Protein 5CNW (pdb70)

Foldseek 3Di:
DKEKEWEDFLQDLLQLLLVLQQVVLLVVAPVSVVYHYDYAYAWPCQPDDQWDPDQVLVVQCVVVVHDSVVSVVVVVVSQVSVVVSVAHFDSRLATPGNCLLLNLLLVVCVVVVQNVVSSNLSSCCGGPVSHRNSDLVRSLVSCVVSPHDSVVSSVCSVVCVCNVVNVVSHVVCVVVVNPDDGWMDMRVPDIDHTSDGSVVSSVVVVVVVPVVDDDDDDDDDDDDDDDDD

Radius of gyration: 20.4 Å; Cα contacts (8 Å, |Δi|>4): 361; chains: 1; bounding box: 60×53×48 Å

Solvent-accessible surface area: 11936 Å² total; per-residue (Å²): 145,0,93,0,11,1,4,0,2,0,22,6,13,84,1,1,0,0,3,54,46,6,60,47,0,36,46,96,2,96,57,96,121,68,18,76,47,40,29,19,4,26,12,71,78,69,104,27,140,87,72,46,105,61,52,19,87,49,18,19,12,147,124,124,101,52,60,72,81,119,0,72,38,40,7,77,106,11,48,116,18,0,41,131,43,67,6,120,8,62,12,131,111,10,82,32,8,17,5,39,38,0,3,4,0,10,34,22,0,57,124,86,67,75,11,63,40,0,2,35,37,0,0,105,0,6,0,12,64,12,29,34,0,31,55,52,91,19,0,57,93,0,0,48,96,28,67,19,93,26,46,41,0,55,58,13,4,113,81,27,81,34,26,153,38,0,101,134,7,28,41,47,0,126,138,101,52,1,113,34,19,2,34,0,16,2,36,64,150,63,53,17,71,23,20,57,45,29,127,63,2,37,38,19,0,48,87,5,50,63,88,85,92,106,85,130,157,122,148,156,80,168,130,75,146,99,178,76,190

Nearest PDB structures (foldseek):
  5cnw-assembly1_A  TM=1.004E+00  e=4.390E-41  Deinococcus radiodurans R1 = ATCC 13939 = DSM 20539
  5xwh-assembly1_A  TM=9.838E-01  e=7.313E-39  Deinococcus radiodurans R1 = ATCC 13939 = DSM 20539
  5cp1-assembly1_A-2  TM=9.677E-01  e=3.549E-39  Deinococcus radiodurans R1 = ATCC 13939 = DSM 20539
  3gl5-assembly1_A-2  TM=9.007E-01  e=5.721E-21  Streptomyces coelicolor A3(2)
  3kzq-assembly3_D-3  TM=7.682E-01  e=1.995E-09  Vibrio parahaemolyticus

Structure (mmCIF, N/CA/C/O backbone):
data_5CNW
#
_entry.id   5CNW
#
_cell.length_a   47.805
_cell.length_b   63.032
_cell.length_c   87.298
_cell.angle_alpha   90.000
_cell.angle_beta   90.000
_cell.angle_gamma   90.000
#
_symmetry.space_group_name_H-M   'P 21 2 21'
#
loop_
_entity.id
_entity.type
_entity.pdbx_description
1 polymer 'FrnE protein'
2 non-polymer GLYCEROL
3 water water
#
loop_
_atom_site.group_PDB
_atom_site.id
_atom_site.type_symbol
_atom_site.label_atom_id
_atom_site.label_alt_id
_atom_site.label_comp_id
_atom_site.label_asym_id
_atom_site.label_entity_id
_atom_site.label_seq_id
_atom_site.pdbx_PDB_ins_code
_atom_site.Cartn_x
_atom_site.Cartn_y
_atom_site.Cartn_z
_atom_site.occupancy
_atom_site.B_iso_or_equiv
_atom_site.auth_seq_id
_atom_site.auth_comp_id
_atom_site.auth_asym_id
_atom_site.auth_atom_id
_atom_site.pdbx_PDB_model_num
ATOM 1 N N . LYS A 1 11 ? -8.417 71.071 118.074 1.00 44.28 11 LYS A N 1
ATOM 2 C CA . LYS A 1 11 ? -7.433 71.897 117.376 1.00 47.51 11 LYS A CA 1
ATOM 3 C C . LYS A 1 11 ? -7.334 71.569 115.892 1.00 46.90 11 LYS A C 1
ATOM 4 O O . LYS A 1 11 ? -7.571 70.441 115.474 1.00 55.27 11 LYS A O 1
ATOM 10 N N . ILE A 1 12 ? -6.991 72.583 115.107 1.00 40.16 12 ILE A N 1
ATOM 11 C CA . ILE A 1 12 ? -6.625 72.406 113.712 1.00 34.57 12 ILE A CA 1
ATOM 12 C C . ILE A 1 12 ? -5.185 72.826 113.503 1.00 31.55 12 ILE A C 1
ATOM 13 O O . ILE A 1 12 ? -4.820 73.971 113.756 1.00 31.75 12 ILE A O 1
ATOM 18 N N . ARG A 1 13 ? -4.363 71.909 113.024 1.00 31.03 13 ARG A N 1
ATOM 19 C CA . ARG A 1 13 ? -2.984 72.252 112.724 1.00 29.82 13 ARG A CA 1
ATOM 20 C C . ARG A 1 13 ? -2.836 72.669 111.268 1.00 29.86 13 ARG A C 1
ATOM 21 O O . ARG A 1 13 ? -3.322 71.996 110.358 1.00 33.78 13 ARG A O 1
ATOM 29 N N . VAL A 1 14 ? -2.176 73.796 111.052 1.00 29.59 14 VAL A N 1
ATOM 30 C CA . VAL A 1 14 ? -1.834 74.232 109.708 1.00 25.00 14 VAL A CA 1
ATOM 31 C C . VAL A 1 14 ? -0.330 74.293 109.578 1.00 27.43 14 VAL A C 1
ATOM 32 O O . VAL A 1 14 ? 0.318 75.136 110.195 1.00 29.06 14 VAL A O 1
ATOM 36 N N . ASP A 1 15 ? 0.214 73.379 108.784 1.00 26.19 15 ASP A N 1
ATOM 37 C CA . ASP A 1 15 ? 1.631 73.368 108.445 1.00 26.95 15 ASP A CA 1
ATOM 38 C C . ASP A 1 15 ? 1.866 74.104 107.144 1.00 25.62 15 ASP A C 1
ATOM 39 O O . ASP A 1 15 ? 1.275 73.756 106.115 1.00 29.93 15 ASP A O 1
ATOM 44 N N . ILE A 1 16 ? 2.711 75.132 107.176 1.00 20.40 16 ILE A N 1
ATOM 45 C CA . ILE A 1 16 ? 2.960 75.915 105.980 1.00 20.09 16 ILE A CA 1
ATOM 46 C C . ILE A 1 16 ? 4.432 75.826 105.599 1.00 25.09 16 ILE A C 1
ATOM 47 O O . ILE A 1 16 ? 5.307 76.189 106.390 1.00 26.45 16 ILE A O 1
ATOM 52 N N . TRP A 1 17 ? 4.697 75.331 104.393 1.00 22.15 17 TRP A N 1
ATOM 53 C CA . TRP A 1 17 ? 6.059 75.401 103.839 1.00 22.24 17 TRP A CA 1
ATOM 54 C C . TRP A 1 17 ? 6.256 76.694 103.049 1.00 21.99 17 TRP A C 1
ATOM 55 O O . TRP A 1 17 ? 5.388 77.116 102.283 1.00 21.30 17 TRP A O 1
ATOM 66 N N . SER A 1 18 ? 7.423 77.308 103.224 1.00 19.58 18 SER A N 1
ATOM 67 C CA . SER A 1 18 ? 7.676 78.639 102.692 1.00 18.82 18 SER A CA 1
ATOM 68 C C . SER A 1 18 ? 9.176 78.938 102.671 1.00 21.26 18 SER A C 1
ATOM 69 O O . SER A 1 18 ? 9.924 78.397 103.481 1.00 20.42 18 SER A O 1
ATOM 72 N N . ASP A 1 19 ? 9.602 79.798 101.746 1.00 19.00 19 ASP A N 1
ATOM 73 C CA . ASP A 1 19 ? 10.967 80.344 101.764 1.00 17.91 19 ASP A CA 1
ATOM 74 C C . ASP A 1 19 ? 10.913 81.837 102.049 1.00 17.95 19 ASP A C 1
ATOM 75 O O . ASP A 1 19 ? 9.926 82.510 101.722 1.00 19.78 19 ASP A O 1
ATOM 80 N N . ILE A 1 20 ? 11.971 82.346 102.673 1.00 16.65 20 ILE A N 1
ATOM 81 C CA . ILE A 1 20 ? 12.127 83.781 102.875 1.00 19.56 20 ILE A CA 1
ATOM 82 C C . ILE A 1 20 ? 12.307 84.516 101.541 1.00 14.80 20 ILE A C 1
ATOM 83 O O . ILE A 1 20 ? 11.809 85.631 101.357 1.00 17.48 20 ILE A O 1
ATOM 88 N N . ALA A 1 21 ? 12.986 83.864 100.597 1.00 18.42 21 ALA A N 1
ATOM 89 C CA . ALA A 1 21 ? 13.269 84.453 99.281 1.00 18.60 21 ALA A CA 1
ATOM 90 C C . ALA A 1 21 ? 12.118 84.314 98.291 1.00 23.56 21 ALA A C 1
ATOM 91 O O . ALA A 1 21 ? 12.329 84.192 97.095 1.00 28.13 21 ALA A O 1
ATOM 93 N N . CYS A 1 22 ? 10.894 84.346 98.787 1.00 18.30 22 CYS A N 1
ATOM 94 C CA . CYS A 1 22 ? 9.747 83.945 97.990 1.00 16.49 22 CYS A CA 1
ATOM 95 C C . CYS A 1 22 ? 8.643 85.005 98.084 1.00 17.44 22 CYS A C 1
ATOM 96 O O . CYS A 1 22 ? 7.909 85.039 99.065 1.00 17.64 22 CYS A O 1
ATOM 99 N N . PRO A 1 23 ? 8.554 85.902 97.086 1.00 18.53 23 PRO A N 1
ATOM 100 C CA . PRO A 1 23 ? 7.539 86.965 97.145 1.00 18.22 23 PRO A CA 1
ATOM 101 C C . PRO A 1 23 ? 6.107 86.427 97.211 1.00 19.09 23 PRO A C 1
ATOM 102 O O . PRO A 1 23 ? 5.255 87.036 97.864 1.00 18.99 23 PRO A O 1
ATOM 106 N N . TRP A 1 24 ? 5.842 85.306 96.558 1.00 17.36 24 TRP A N 1
ATOM 107 C CA . TRP A 1 24 ? 4.495 84.746 96.599 1.00 20.65 24 TRP A CA 1
ATOM 108 C C . TRP A 1 24 ? 4.193 84.158 97.976 1.00 18.94 24 TRP A C 1
ATOM 109 O O . TRP A 1 24 ? 3.028 84.072 98.386 1.00 18.61 24 TRP A O 1
ATOM 120 N N . CYS A 1 25 ? 5.239 83.778 98.699 1.00 19.49 25 CYS A N 1
ATOM 121 C CA . CYS A 1 25 ? 5.072 83.251 100.049 1.00 21.83 25 CYS A CA 1
ATOM 122 C C . CYS A 1 25 ? 4.607 84.334 101.019 1.00 21.58 25 CYS A C 1
ATOM 123 O O . CYS A 1 25 ? 3.769 84.078 101.882 1.00 18.91 25 CYS A O 1
ATOM 126 N N . TYR A 1 26 ? 5.146 85.541 100.880 1.00 17.80 26 TYR A N 1
ATOM 127 C CA . TYR A 1 26 ? 4.744 86.659 101.725 1.00 15.74 26 TYR A CA 1
ATOM 128 C C . TYR A 1 26 ? 3.294 87.073 101.433 1.00 15.54 26 TYR A C 1
ATOM 129 O O . TYR A 1 26 ? 2.502 87.293 102.358 1.00 17.45 26 TYR A O 1
ATOM 138 N N . ILE A 1 27 ? 2.954 87.162 100.146 1.00 16.26 27 ILE A N 1
ATOM 139 C CA . ILE A 1 27 ? 1.578 87.407 99.709 1.00 13.83 27 ILE A CA 1
ATOM 140 C C . ILE A 1 27 ? 0.659 86.319 100.284 1.00 19.51 27 ILE A C 1
ATOM 141 O O . ILE A 1 27 ? -0.402 86.616 100.828 1.00 19.09 27 ILE A O 1
ATOM 146 N N . GLY A 1 28 ? 1.093 85.068 100.198 1.00 18.80 28 GLY A N 1
ATOM 147 C CA . GLY A 1 28 ? 0.315 83.952 100.713 1.00 19.44 28 GLY A CA 1
ATOM 148 C C . GLY A 1 28 ? 0.123 83.992 102.216 1.00 18.64 28 GLY A C 1
ATOM 149 O O . GLY A 1 28 ? -0.942 83.612 102.734 1.00 19.97 28 GLY A O 1
ATOM 150 N N . LYS A 1 29 ? 1.156 84.447 102.923 1.00 16.50 29 LYS A N 1
ATOM 151 C CA . LYS A 1 29 ? 1.060 84.602 104.370 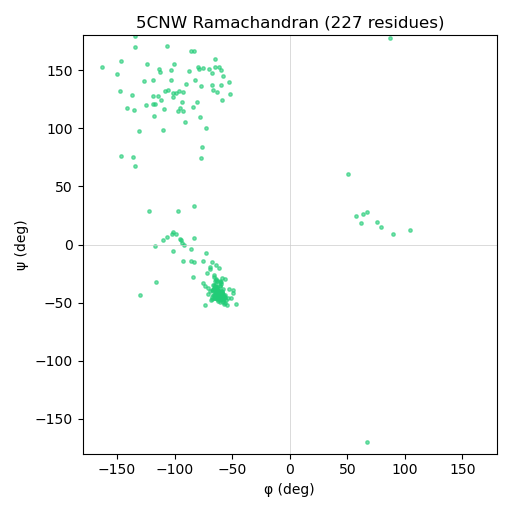1.00 15.92 29 LYS A CA 1
ATOM 152 C C . LYS A 1 29 ? -0.053 85.583 104.720 1.00 17.05 29 LYS A C 1
ATOM 153 O O . LYS A 1 29 ? -0.881 85.296 105.582 1.00 18.89 29 LYS A O 1
ATOM 159 N N . ARG A 1 30 ? -0.073 86.736 104.054 1.00 18.73 30 ARG A N 1
ATOM 160 C CA . ARG A 1 30 ? -1.134 87.714 104.296 1.00 14.19 30 ARG A CA 1
ATOM 161 C C . ARG A 1 30 ? -2.511 87.160 103.936 1.00 17.92 30 ARG A C 1
ATOM 162 O O . ARG A 1 30 ? -3.487 87.387 104.649 1.00 21.54 30 ARG A O 1
ATOM 170 N N . ARG A 1 31 ? -2.599 86.424 102.832 1.00 17.83 31 ARG A N 1
ATOM 171 C CA . ARG A 1 31 ? -3.895 85.891 102.415 1.00 17.75 31 ARG A CA 1
ATOM 172 C C . ARG A 1 31 ? -4.389 84.875 103.433 1.00 20.56 31 ARG A C 1
ATOM 173 O O . ARG A 1 31 ? -5.585 84.841 103.762 1.00 18.40 31 ARG A O 1
ATOM 181 N N . PHE A 1 32 ? -3.467 84.084 103.970 1.00 21.20 32 PHE A N 1
ATOM 182 C CA . PHE A 1 32 ? -3.818 83.129 105.009 1.00 20.71 32 PHE A CA 1
ATOM 183 C C . PHE A 1 32 ? -4.275 83.863 106.267 1.00 20.63 32 PHE A C 1
ATOM 184 O O . PHE A 1 32 ? -5.265 83.493 106.896 1.00 21.37 32 PHE A O 1
ATOM 192 N N . GLU A 1 33 ? -3.549 84.910 106.636 1.00 18.54 33 GLU A N 1
ATOM 193 C CA . GLU A 1 33 ? -3.920 85.701 107.803 1.00 17.62 33 GLU A CA 1
ATOM 194 C C . GLU A 1 33 ? -5.309 86.327 107.658 1.00 19.60 33 GLU A C 1
ATOM 195 O O . GLU A 1 33 ? -6.049 86.416 108.636 1.00 21.91 33 GLU A O 1
ATOM 201 N N . SER A 1 34 ? -5.664 86.732 106.441 1.00 18.35 34 SER A N 1
ATOM 202 C CA . SER A 1 34 ? -6.994 87.272 106.190 1.00 18.62 34 SER A CA 1
ATOM 203 C C . SER A 1 34 ? -8.037 86.184 106.415 1.00 24.51 34 SER A C 1
ATOM 204 O O . SER A 1 34 ? -9.051 86.416 107.073 1.00 23.02 34 SER A O 1
ATOM 207 N N . ALA A 1 35 ? -7.768 84.990 105.889 1.00 21.24 35 ALA A N 1
ATOM 208 C CA . ALA A 1 35 ? -8.690 83.866 106.067 1.00 23.95 35 ALA A CA 1
ATOM 209 C C . ALA A 1 35 ? -8.860 83.531 107.544 1.00 22.98 35 ALA A C 1
ATOM 210 O O . ALA A 1 35 ? -9.971 83.301 108.022 1.00 24.98 35 ALA A O 1
ATOM 212 N N . LEU A 1 36 ? -7.746 83.516 108.266 1.00 23.06 36 LEU A N 1
ATOM 213 C CA . LEU A 1 36 ? -7.760 83.141 109.678 1.00 23.28 36 LEU A CA 1
ATOM 214 C C . LEU A 1 36 ? -8.552 84.153 110.500 1.00 29.13 36 LEU A C 1
ATOM 215 O O . LEU A 1 36 ? -9.351 83.783 111.368 1.00 25.62 36 LEU A O 1
ATOM 220 N N . GLY A 1 37 ? -8.367 85.433 110.199 1.00 25.32 37 GLY A N 1
ATOM 221 C CA . GLY A 1 37 ? -9.147 86.476 110.840 1.00 24.89 37 GLY A CA 1
ATOM 222 C C . GLY A 1 37 ? -10.649 86.330 110.637 1.00 26.78 37 GLY A C 1
ATOM 223 O O . GLY A 1 37 ? -11.431 86.743 111.491 1.00 33.33 37 GLY A O 1
ATOM 224 N N . GLN A 1 38 ? -11.048 85.734 109.514 1.00 24.56 38 GLN A N 1
ATOM 225 C CA . GLN A 1 38 ? -12.468 85.534 109.197 1.00 23.60 38 GLN A CA 1
ATOM 226 C C . GLN A 1 38 ? -13.021 84.243 109.809 1.00 24.90 38 GLN A C 1
ATOM 227 O O . GLN A 1 38 ? -14.235 84.040 109.883 1.00 25.62 38 GLN A O 1
ATOM 233 N N . PHE A 1 39 ? -12.125 83.373 110.252 1.00 26.50 39 PHE A N 1
ATOM 234 C CA . PHE A 1 39 ? -12.494 82.046 110.744 1.00 25.52 39 PHE A CA 1
ATOM 235 C C . PHE A 1 39 ? -12.924 82.096 112.210 1.00 22.94 39 PHE A C 1
ATOM 236 O O . PHE A 1 39 ? -12.141 82.456 113.079 1.00 26.83 39 PHE A O 1
ATOM 244 N N . PRO A 1 40 ? -14.183 81.730 112.495 1.00 25.19 40 PRO A N 1
ATOM 245 C CA . PRO A 1 40 ? -14.667 81.934 113.863 1.00 26.68 40 PRO A CA 1
ATOM 246 C C . PRO A 1 40 ? -13.874 81.169 114.914 1.00 26.17 40 PRO A C 1
ATOM 247 O O . PRO A 1 40 ? -13.712 81.649 116.035 1.00 28.16 40 PRO A O 1
ATOM 251 N N . GLN A 1 41 ? -13.360 80.001 114.542 1.00 25.86 41 GLN A N 1
ATOM 252 C CA . GLN A 1 41 ? -12.645 79.148 115.482 1.00 24.31 41 GLN A CA 1
ATOM 253 C C . GLN A 1 41 ? -11.129 79.346 115.386 1.00 26.74 41 GLN A C 1
ATOM 254 O O . GLN A 1 41 ? -10.359 78.447 115.689 1.00 28.01 41 GLN A O 1
ATOM 260 N N . ARG A 1 42 ? -10.720 80.545 114.993 1.00 26.02 42 ARG A N 1
ATOM 261 C CA . ARG A 1 42 ? -9.303 80.842 114.765 1.00 28.46 42 ARG A CA 1
ATOM 262 C C . ARG A 1 42 ? -8.432 80.563 115.988 1.00 30.60 42 ARG A C 1
ATOM 263 O O . ARG A 1 42 ? -7.268 80.218 115.842 1.00 29.48 42 ARG A O 1
ATOM 271 N N . ASP A 1 43 ? -8.996 80.689 117.190 1.00 33.46 43 ASP A N 1
ATOM 272 C CA . ASP A 1 43 ? -8.224 80.447 118.411 1.00 29.80 43 ASP A CA 1
ATOM 273 C C . ASP A 1 43 ? -7.842 78.976 118.550 1.00 31.94 43 ASP A C 1
ATOM 274 O O . ASP A 1 43 ? -6.964 78.624 119.339 1.00 37.46 43 ASP A O 1
ATOM 279 N N . GLN A 1 44 ? -8.502 78.123 117.774 1.00 27.86 44 GLN A N 1
ATOM 280 C CA . GLN A 1 44 ? -8.255 76.684 117.817 1.00 29.29 44 GLN A CA 1
ATOM 281 C C . GLN A 1 44 ? -7.265 76.251 116.742 1.00 30.45 44 GLN A C 1
ATOM 282 O O . GLN A 1 44 ? -7.011 75.058 116.567 1.00 35.57 44 GLN A O 1
ATOM 288 N N . VAL A 1 45 ? -6.713 77.219 116.021 1.00 30.68 45 VAL A N 1
ATOM 289 C CA . VAL A 1 45 ? -5.793 76.909 114.937 1.00 26.44 45 VAL A CA 1
ATOM 290 C C . VAL A 1 45 ? -4.356 77.066 115.392 1.00 32.09 45 VAL A C 1
ATOM 291 O O . VAL A 1 45 ? -3.993 78.075 115.986 1.00 31.26 45 VAL A O 1
ATOM 295 N N . GLU A 1 46 ? -3.555 76.042 115.119 1.00 29.33 46 GLU A N 1
ATOM 296 C CA . GLU A 1 46 ? -2.126 76.056 115.396 1.00 28.51 46 GLU A CA 1
ATOM 297 C C . GLU A 1 46 ? -1.341 76.140 114.088 1.00 25.98 46 GLU A C 1
ATOM 298 O O . GLU A 1 46 ? -1.410 75.233 113.260 1.00 31.37 46 GLU A O 1
ATOM 304 N N . VAL A 1 47 ? -0.599 77.229 113.907 1.00 26.29 47 VAL A N 1
ATOM 305 C CA . VAL A 1 47 ? 0.179 77.445 112.694 1.00 25.53 47 VAL A CA 1
ATOM 306 C C . VAL A 1 47 ? 1.639 77.115 112.946 1.00 28.34 47 VAL A C 1
ATOM 307 O O . VAL A 1 47 ? 2.244 77.627 113.891 1.00 27.62 47 VAL A O 1
ATOM 311 N N . VAL A 1 48 ? 2.201 76.249 112.107 1.00 27.22 48 VAL A N 1
ATOM 312 C CA . VAL A 1 48 ? 3.603 75.863 112.213 1.00 26.16 48 VAL A CA 1
ATOM 313 C C . VAL A 1 48 ? 4.298 76.112 110.885 1.00 24.61 48 VAL A C 1
ATOM 314 O O . VAL A 1 48 ? 3.903 75.553 109.861 1.00 30.66 48 VAL A O 1
ATOM 318 N N . TRP A 1 49 ? 5.318 76.968 110.898 1.00 24.82 49 TRP A N 1
ATOM 319 C CA . TRP A 1 49 ? 6.087 77.240 109.692 1.00 23.95 49 TRP A CA 1
ATOM 320 C C . TRP A 1 49 ? 7.149 76.156 109.456 1.00 24.82 49 TRP A C 1
ATOM 321 O O . TRP A 1 49 ? 7.765 75.650 110.396 1.00 27.25 49 TRP A O 1
ATOM 332 N N . HIS A 1 50 ? 7.347 75.793 108.192 1.00 24.47 50 HIS A N 1
ATOM 333 C CA . HIS A 1 50 ? 8.352 74.797 107.829 1.00 25.94 50 HIS A CA 1
ATOM 334 C C . HIS A 1 50 ? 9.281 75.335 106.775 1.00 26.98 50 HIS A C 1
ATOM 335 O O . HIS A 1 50 ? 8.846 76.024 105.852 1.00 25.06 50 HIS A O 1
ATOM 342 N N . SER A 1 51 ? 10.556 74.998 106.916 1.00 24.93 51 SER A N 1
ATOM 343 C CA . SER A 1 51 ? 11.585 75.469 106.010 1.00 24.50 51 SER A CA 1
ATOM 344 C C . SER A 1 51 ? 11.457 74.903 104.596 1.00 28.12 51 SER A C 1
ATOM 345 O O . SER A 1 51 ? 11.242 73.711 104.402 1.00 26.31 51 SER A O 1
ATOM 348 N N . PHE A 1 52 ? 11.645 75.770 103.613 1.00 24.61 52 PHE A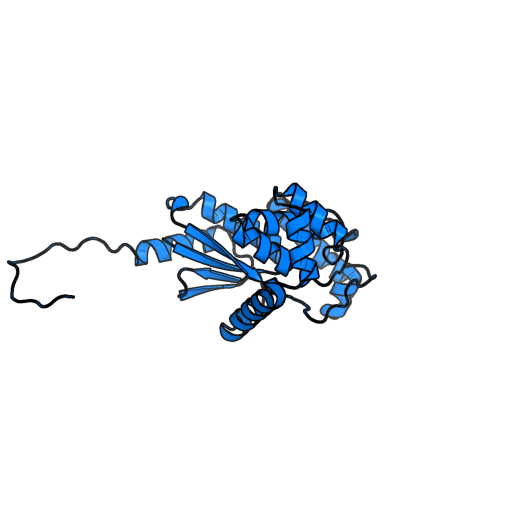 N 1
ATOM 349 C CA . PHE A 1 52 ? 11.725 75.358 102.223 1.00 23.18 52 PHE A CA 1
ATOM 350 C C . PHE A 1 52 ? 12.697 76.327 101.565 1.00 25.14 52 PHE A C 1
ATOM 351 O O . PHE A 1 52 ? 12.607 77.538 101.780 1.00 23.33 52 PHE A O 1
ATOM 359 N N . GLU A 1 53 ? 13.656 75.801 100.811 1.00 23.57 53 GLU A N 1
ATOM 360 C CA . GLU A 1 53 ? 14.562 76.666 100.073 1.00 23.34 53 GLU A CA 1
ATOM 361 C C . GLU A 1 53 ? 14.334 76.536 98.572 1.00 26.81 53 GLU A C 1
ATOM 362 O O . GLU A 1 53 ? 14.406 75.437 98.013 1.00 28.12 53 GLU A O 1
ATOM 368 N N . LEU A 1 54 ? 14.071 77.663 97.919 1.00 24.70 54 LEU A N 1
ATOM 369 C CA . LEU A 1 54 ? 13.947 77.681 96.465 1.00 26.66 54 LEU A CA 1
ATOM 370 C C . LEU A 1 54 ? 15.281 77.355 95.797 1.00 32.27 54 LEU A C 1
ATOM 371 O O . LEU A 1 54 ? 15.320 76.838 94.683 1.00 32.83 54 LEU A O 1
ATOM 376 N N . ASP A 1 55 ? 16.373 77.668 96.484 1.00 26.08 55 ASP A N 1
ATOM 377 C CA . ASP A 1 55 ? 17.709 77.456 95.938 1.00 30.25 55 ASP A CA 1
ATOM 378 C C . ASP A 1 55 ? 18.685 77.094 97.052 1.00 27.86 55 ASP A C 1
ATOM 379 O O . ASP A 1 55 ? 19.482 77.935 97.476 1.00 28.98 55 ASP A O 1
ATOM 384 N N . PRO A 1 56 ? 18.629 75.839 97.531 1.00 32.72 56 PRO A N 1
ATOM 385 C CA . PRO A 1 56 ? 19.491 75.436 98.648 1.00 32.65 56 PRO A CA 1
ATOM 386 C C . PRO A 1 56 ? 20.967 75.490 98.286 1.00 33.82 56 PRO A C 1
ATOM 387 O O . PRO A 1 56 ? 21.799 75.525 99.182 1.00 32.18 56 PRO A O 1
ATOM 391 N N . SER A 1 57 ? 21.274 75.518 96.993 1.00 34.24 57 SER A N 1
ATOM 392 C CA . SER A 1 57 ? 22.652 75.598 96.528 1.00 36.46 57 SER A CA 1
ATOM 393 C C . SER A 1 57 ? 23.106 77.025 96.236 1.00 32.86 57 SER A C 1
ATOM 394 O O . SER A 1 57 ? 24.225 77.224 95.765 1.00 33.96 57 SER A O 1
ATOM 397 N N . ALA A 1 58 ? 22.244 78.004 96.503 1.00 28.49 58 ALA A N 1
ATOM 398 C CA . ALA A 1 58 ? 22.573 79.415 96.284 1.00 30.99 58 ALA A CA 1
ATOM 399 C C . ALA A 1 58 ? 23.880 79.781 96.983 1.00 31.17 58 ALA A C 1
ATOM 400 O O . ALA A 1 58 ? 24.135 79.329 98.095 1.00 29.82 58 ALA A O 1
ATOM 402 N N . ARG A 1 59 ? 24.718 80.588 96.339 1.00 31.93 59 ARG A N 1
ATOM 403 C CA . ARG A 1 59 ? 25.917 81.067 97.020 1.00 36.07 59 ARG A CA 1
ATOM 404 C C . ARG A 1 59 ? 25.452 81.958 98.182 1.00 32.95 59 ARG A C 1
ATOM 405 O O . ARG A 1 59 ? 24.302 82.413 98.188 1.00 29.17 59 ARG A O 1
ATOM 413 N N . PRO A 1 60 ? 26.319 82.170 99.191 1.00 33.63 60 PRO A N 1
ATOM 414 C CA . PRO A 1 60 ? 25.958 82.987 100.362 1.00 33.38 60 PRO A CA 1
ATOM 415 C C . PRO A 1 60 ? 25.291 84.310 99.990 1.00 24.41 60 PRO A C 1
ATOM 416 O O . PRO A 1 60 ? 24.208 84.640 100.512 1.00 22.95 60 PRO A O 1
ATOM 420 N N . LEU A 1 61 ? 25.935 85.045 99.086 1.00 29.87 61 LEU A N 1
ATOM 421 C CA . LEU A 1 61 ? 25.376 86.274 98.538 1.00 28.76 61 LEU A CA 1
ATOM 422 C C . LEU A 1 61 ? 25.698 86.406 97.051 1.00 31.90 61 LEU A C 1
ATOM 423 O O . LEU A 1 61 ? 26.864 86.481 96.659 1.00 36.95 61 LEU A O 1
ATOM 428 N N . ASN A 1 62 ? 24.645 86.422 96.239 1.00 32.72 62 ASN A N 1
ATOM 429 C CA . ASN A 1 62 ? 24.729 86.575 94.784 1.00 32.41 62 ASN A CA 1
ATOM 430 C C . ASN A 1 62 ? 24.532 88.047 94.451 1.00 32.37 62 ASN A C 1
ATOM 431 O O . ASN A 1 62 ? 23.477 88.604 94.723 1.00 31.43 62 ASN A O 1
ATOM 436 N N . PRO A 1 63 ? 25.553 88.686 93.863 1.00 36.26 63 PRO A N 1
ATOM 437 C CA . PRO A 1 63 ? 25.589 90.145 93.712 1.00 38.41 63 PRO A CA 1
ATOM 438 C C . PRO A 1 63 ? 24.637 90.734 92.668 1.00 39.00 63 PRO A C 1
ATOM 439 O O . PRO A 1 63 ? 24.545 91.953 92.592 1.00 36.04 63 PRO A O 1
ATOM 443 N N . ILE A 1 64 ? 23.958 89.915 91.874 1.00 33.24 64 ILE A N 1
ATOM 444 C CA . ILE A 1 64 ? 23.210 90.469 90.748 1.00 27.94 64 ILE A CA 1
ATOM 445 C C . ILE A 1 64 ? 21.836 90.997 91.153 1.00 29.45 64 ILE A C 1
ATOM 446 O O . ILE A 1 64 ? 21.365 90.748 92.261 1.00 28.17 64 ILE A O 1
ATOM 451 N N . ALA A 1 65 ? 21.217 91.766 90.259 1.00 25.26 65 ALA A N 1
ATOM 452 C CA . ALA A 1 65 ? 19.877 92.313 90.510 1.00 24.74 65 ALA A CA 1
ATOM 453 C C . ALA A 1 65 ? 18.845 91.203 90.531 1.00 26.32 65 ALA A C 1
ATOM 454 O O . ALA A 1 65 ? 18.977 90.225 89.799 1.00 27.46 65 ALA A O 1
ATOM 456 N N . MET A 1 66 ? 17.801 91.356 91.346 1.00 22.84 66 MET A N 1
ATOM 457 C CA . MET A 1 66 ? 16.771 90.340 91.373 1.00 22.71 66 MET A CA 1
ATOM 458 C C . MET A 1 66 ? 16.159 90.136 89.992 1.00 23.81 66 MET A C 1
ATOM 459 O O . MET A 1 66 ? 15.870 89.003 89.602 1.00 25.98 66 MET A O 1
ATOM 464 N N . ARG A 1 67 ? 15.973 91.228 89.251 1.00 24.21 67 ARG A N 1
ATOM 465 C CA . ARG A 1 67 ? 15.420 91.129 87.904 1.00 25.43 67 ARG A CA 1
ATOM 466 C C . ARG A 1 67 ? 16.253 90.193 87.032 1.00 26.68 67 ARG A C 1
ATOM 467 O O . ARG A 1 67 ? 15.717 89.361 86.292 1.00 29.25 67 ARG A O 1
ATOM 475 N N . ASP A 1 68 ? 17.570 90.325 87.128 1.00 26.84 68 ASP A N 1
ATOM 476 C CA . ASP A 1 68 ? 18.448 89.527 86.279 1.00 28.32 68 ASP A CA 1
ATOM 477 C C . ASP A 1 68 ? 18.475 88.081 86.744 1.00 28.45 68 ASP A C 1
ATOM 478 O O . ASP A 1 68 ? 18.537 87.160 85.925 1.00 31.70 68 ASP A O 1
ATOM 483 N N . GLY A 1 69 ? 18.403 87.893 88.058 1.00 27.10 69 GLY A N 1
ATOM 484 C CA . GLY A 1 69 ? 18.295 86.569 88.648 1.00 28.85 69 GLY A CA 1
ATOM 485 C C . GLY A 1 69 ? 17.029 85.860 88.197 1.00 32.54 69 GLY A C 1
ATOM 486 O O . GLY A 1 69 ? 17.049 84.692 87.806 1.00 30.45 69 GLY A O 1
ATOM 487 N N . LEU A 1 70 ? 15.918 86.582 88.228 1.00 30.54 70 LEU A N 1
ATOM 488 C CA . LEU A 1 70 ? 14.657 86.033 87.759 1.00 28.09 70 LEU A CA 1
ATOM 489 C C . LEU A 1 70 ? 14.724 85.712 86.263 1.00 36.05 70 LEU A C 1
ATOM 490 O O . LEU A 1 70 ? 14.236 84.668 85.820 1.00 35.88 70 LEU A O 1
ATOM 495 N N . ALA A 1 71 ? 15.332 86.608 85.488 1.00 31.98 71 ALA A N 1
ATOM 496 C CA . ALA A 1 71 ? 15.421 86.431 84.042 1.00 36.54 71 ALA A CA 1
ATOM 497 C C . ALA A 1 71 ? 16.203 85.168 83.700 1.00 37.22 71 ALA A C 1
ATOM 498 O O . ALA A 1 71 ? 15.831 84.432 82.788 1.00 37.46 71 ALA A O 1
ATOM 500 N N . MET A 1 72 ? 17.274 84.916 84.446 1.00 35.45 72 MET A N 1
ATOM 501 C CA . MET A 1 72 ? 18.074 83.716 84.233 1.00 38.86 72 MET A CA 1
ATOM 502 C C . MET A 1 72 ? 17.266 82.480 84.603 1.00 38.76 72 MET A C 1
ATOM 503 O O . MET A 1 72 ? 17.276 81.480 83.886 1.00 44.24 72 MET A O 1
ATOM 508 N N . LYS A 1 73 ? 16.557 82.566 85.725 1.00 38.53 73 LYS A N 1
ATOM 509 C CA . LYS A 1 73 ? 15.807 81.436 86.262 1.00 36.45 73 LYS A CA 1
ATOM 510 C C . LYS A 1 73 ? 14.716 80.973 85.304 1.00 41.13 73 LYS A C 1
ATOM 511 O O . LYS A 1 73 ? 14.519 79.776 85.118 1.00 45.21 73 LYS A O 1
ATOM 517 N N . TYR A 1 74 ? 14.023 81.922 84.683 1.00 43.95 74 TYR A N 1
ATOM 518 C CA . TYR A 1 74 ? 12.897 81.592 83.814 1.00 44.71 74 TYR A CA 1
ATOM 519 C C . TYR A 1 74 ? 13.192 81.760 82.323 1.00 46.75 74 TYR A C 1
ATOM 520 O O . TYR A 1 74 ? 12.290 81.614 81.496 1.00 52.73 74 TYR A O 1
ATOM 529 N N . SER A 1 75 ? 14.448 82.045 81.986 1.00 43.88 75 SER A N 1
ATOM 530 C CA . SER A 1 75 ? 14.861 82.221 80.598 1.00 45.56 75 SER A CA 1
ATOM 531 C C . SER A 1 75 ? 13.953 83.193 79.849 1.00 46.17 75 SER A C 1
ATOM 532 O O . SER A 1 75 ? 13.312 82.822 78.867 1.00 47.75 75 SER A O 1
ATOM 535 N N . ILE A 1 76 ? 13.890 84.432 80.330 1.00 41.73 76 ILE A N 1
ATOM 536 C CA . ILE A 1 76 ? 13.071 85.460 79.695 1.00 41.31 76 ILE A CA 1
ATOM 537 C C . ILE A 1 76 ? 13.850 86.767 79.571 1.00 43.05 76 ILE A C 1
ATOM 538 O O . ILE A 1 76 ? 14.943 86.907 80.130 1.00 42.81 76 ILE A O 1
ATOM 543 N N . SER A 1 77 ? 13.289 87.716 78.826 1.00 44.92 77 SER A N 1
ATOM 544 C CA . SER A 1 77 ? 13.923 89.016 78.641 1.00 41.51 77 SER A CA 1
ATOM 545 C C . SER A 1 77 ? 13.889 89.820 79.936 1.00 42.53 77 SER A C 1
ATOM 546 O O . SER A 1 77 ? 12.993 89.637 80.761 1.00 36.88 77 SER A O 1
ATOM 549 N N . PRO A 1 78 ? 14.883 90.699 80.129 1.00 42.63 78 PRO A N 1
ATOM 550 C CA . PRO A 1 78 ? 14.851 91.646 81.246 1.00 41.69 78 PRO A CA 1
ATOM 551 C C . PRO A 1 78 ? 13.515 92.395 81.345 1.00 41.60 78 PRO A C 1
ATOM 552 O O . PRO A 1 78 ? 13.016 92.590 82.457 1.00 40.54 78 PRO A O 1
ATOM 556 N N . ALA A 1 79 ? 12.936 92.780 80.209 1.00 41.35 79 ALA A N 1
ATOM 557 C CA . ALA A 1 79 ? 11.639 93.454 80.222 1.00 46.65 79 ALA A CA 1
ATOM 558 C C . ALA A 1 79 ? 10.526 92.567 80.773 1.00 45.90 79 ALA A C 1
ATOM 559 O O . ALA A 1 79 ? 9.673 93.055 81.523 1.00 35.39 79 ALA A O 1
ATOM 561 N N . GLN A 1 80 ? 10.497 91.282 80.411 1.00 45.11 80 GLN A N 1
ATOM 562 C CA . GLN A 1 80 ? 9.413 90.451 80.932 1.00 38.22 80 GLN A CA 1
ATOM 563 C C . GLN A 1 80 ? 9.675 90.111 82.389 1.00 34.16 80 GLN A C 1
ATOM 564 O O . GLN A 1 80 ? 8.735 89.999 83.173 1.00 33.50 80 GLN A O 1
ATOM 570 N N . ALA A 1 81 ? 10.946 89.959 82.754 1.00 37.13 81 ALA A N 1
ATOM 571 C CA . ALA A 1 81 ? 11.309 89.744 84.153 1.00 32.06 81 ALA A CA 1
ATOM 572 C C . ALA A 1 81 ? 10.846 90.928 84.993 1.00 28.34 81 ALA A C 1
ATOM 573 O O . ALA A 1 81 ? 10.289 90.754 86.077 1.00 26.33 81 ALA A O 1
ATOM 575 N N . GLN A 1 82 ? 11.064 92.135 84.477 1.00 27.15 82 GLN A N 1
ATOM 576 C CA . GLN A 1 82 ? 10.588 93.339 85.148 1.00 27.39 82 GLN A CA 1
ATOM 577 C C . GLN A 1 82 ? 9.065 93.350 85.252 1.00 28.58 82 GLN A C 1
ATOM 578 O O . GLN A 1 82 ? 8.511 93.745 86.278 1.00 27.87 82 GLN A O 1
ATOM 584 N N . GLY A 1 83 ? 8.394 92.929 84.185 1.00 29.60 83 GLY A N 1
ATOM 585 C CA . GLY A 1 83 ? 6.941 92.852 84.197 1.00 27.58 83 GLY A CA 1
ATOM 586 C C . GLY A 1 83 ? 6.466 91.933 85.305 1.00 29.90 83 GLY A C 1
ATOM 587 O O . GLY A 1 83 ? 5.476 92.216 85.984 1.00 30.19 83 GLY A O 1
ATOM 588 N N . SER A 1 84 ? 7.181 90.829 85.492 1.00 29.99 84 SER A N 1
ATOM 589 C CA . SER A 1 84 ? 6.864 89.889 86.563 1.00 30.51 84 SER A CA 1
ATOM 590 C C . SER A 1 84 ? 7.067 90.505 87.947 1.00 29.76 84 SER A C 1
ATOM 591 O O . SER A 1 84 ? 6.223 90.353 88.835 1.00 24.79 84 SER A O 1
ATOM 594 N N . LEU A 1 85 ? 8.197 91.183 88.136 1.00 25.19 85 LEU A N 1
ATOM 595 C CA . LEU A 1 85 ? 8.461 91.868 89.395 1.00 22.80 85 LEU A CA 1
ATOM 596 C C . LEU A 1 85 ? 7.365 92.889 89.645 1.00 24.47 85 LEU A C 1
ATOM 597 O O . LEU A 1 85 ? 6.876 93.018 90.762 1.00 22.35 85 LEU A O 1
ATOM 602 N N . ASP A 1 86 ? 6.972 93.602 88.596 1.00 23.78 86 ASP A N 1
ATOM 603 C CA . ASP A 1 86 ? 5.965 94.649 88.743 1.00 20.71 86 ASP A CA 1
ATOM 604 C C . ASP A 1 86 ? 4.622 94.063 89.165 1.00 23.69 86 ASP A C 1
ATOM 605 O O . ASP A 1 86 ? 3.937 94.623 90.026 1.00 25.17 86 ASP A O 1
ATOM 610 N N . HIS A 1 87 ? 4.251 92.943 88.549 1.00 28.20 87 HIS A N 1
ATOM 611 C CA . HIS A 1 87 ? 3.019 92.231 88.905 1.00 26.39 87 HIS A CA 1
ATOM 612 C C . HIS A 1 87 ? 3.023 91.814 90.380 1.00 25.49 87 HIS A C 1
ATOM 613 O O . HIS A 1 87 ? 2.043 92.018 91.110 1.00 24.30 87 HIS A O 1
ATOM 620 N N . MET A 1 88 ? 4.128 91.235 90.826 1.00 21.46 88 MET A N 1
ATOM 621 C CA . MET A 1 88 ? 4.206 90.798 92.210 1.00 21.85 88 MET A CA 1
ATOM 622 C C . MET A 1 88 ? 4.165 91.984 93.165 1.00 22.50 88 MET A C 1
ATOM 623 O O . MET A 1 88 ? 3.548 91.908 94.224 1.00 17.77 88 MET A O 1
ATOM 628 N N . THR A 1 89 ? 4.805 93.083 92.778 1.00 20.25 89 THR A N 1
ATOM 629 C CA . THR A 1 89 ? 4.803 94.280 93.608 1.00 20.21 89 THR A CA 1
ATOM 630 C C . THR A 1 89 ? 3.381 94.812 93.741 1.00 18.98 89 THR A C 1
ATOM 631 O O . THR A 1 89 ? 2.913 95.103 94.844 1.00 19.28 89 THR A O 1
ATOM 635 N N . GLN A 1 90 ? 2.684 94.891 92.615 1.00 19.72 90 GLN A N 1
ATOM 636 C CA . GLN A 1 90 ? 1.318 95.398 92.604 1.00 21.22 90 GLN A CA 1
ATOM 637 C C . GLN A 1 90 ? 0.383 94.506 93.424 1.00 24.38 90 GLN A C 1
ATOM 638 O O . GLN A 1 90 ? -0.456 94.993 94.195 1.00 21.43 90 GLN A O 1
ATOM 644 N N . THR A 1 91 ? 0.550 93.197 93.269 1.00 21.73 91 THR A N 1
ATOM 645 C CA . THR A 1 91 ? -0.270 92.227 93.980 1.00 21.61 91 THR A CA 1
ATOM 646 C C . THR A 1 91 ? -0.041 92.318 95.491 1.00 20.01 91 THR A C 1
ATOM 647 O O . THR A 1 91 ? -0.987 92.289 96.293 1.00 20.83 91 THR A O 1
ATOM 651 N N . ALA A 1 92 ? 1.221 92.474 95.867 1.00 17.80 92 ALA A N 1
ATOM 652 C CA . ALA A 1 92 ? 1.601 92.564 97.269 1.00 16.48 92 ALA A CA 1
ATOM 653 C C . ALA A 1 92 ? 1.055 93.845 97.884 1.00 18.69 92 ALA A C 1
ATOM 654 O O . ALA A 1 92 ? 0.669 93.864 99.050 1.00 18.63 92 ALA A O 1
ATOM 656 N N . ALA A 1 93 ? 1.008 94.915 97.094 1.00 17.14 93 ALA A N 1
ATOM 657 C CA . ALA A 1 93 ? 0.498 96.179 97.615 1.00 17.75 93 ALA A CA 1
ATOM 658 C C . ALA A 1 93 ? -0.951 96.021 98.092 1.00 17.75 93 ALA A C 1
ATOM 659 O O . ALA A 1 93 ? -1.357 96.670 99.060 1.00 21.71 93 ALA A O 1
ATOM 661 N N . GLN A 1 94 ? -1.720 95.146 97.442 1.00 21.19 94 GLN A N 1
ATOM 662 C CA . GLN A 1 94 ? -3.112 94.947 97.855 1.00 22.44 94 GLN A CA 1
ATOM 663 C C . GLN A 1 94 ? -3.206 94.255 99.215 1.00 22.96 94 GLN A C 1
ATOM 664 O O . GLN A 1 94 ? -4.255 94.298 99.863 1.00 26.82 94 GLN A O 1
ATOM 670 N N . GLU A 1 95 ? -2.125 93.600 99.632 1.00 21.76 95 GLU A N 1
ATOM 671 C CA . GLU A 1 95 ? -2.077 92.933 100.933 1.00 20.50 95 GLU A CA 1
ATOM 672 C C . GLU A 1 95 ? -1.479 93.842 102.006 1.00 20.28 95 GLU A C 1
ATOM 673 O O . GLU A 1 95 ? -1.323 93.432 103.158 1.00 25.16 95 GLU A O 1
ATOM 679 N N . GLY A 1 96 ? -1.129 95.067 101.618 1.00 20.80 96 GLY A N 1
ATOM 680 C CA . GLY A 1 96 ? -0.510 96.012 102.530 1.00 18.91 96 GLY A CA 1
ATOM 681 C C . GLY A 1 96 ? 1.012 95.908 102.542 1.00 21.14 96 GLY A C 1
ATOM 682 O O . GLY A 1 96 ? 1.674 96.521 103.383 1.00 28.49 96 GLY A O 1
ATOM 683 N N . LEU A 1 97 ? 1.562 95.136 101.608 1.00 19.00 97 LEU A N 1
ATOM 684 C CA . LEU A 1 97 ? 3.008 94.912 101.528 1.00 17.41 97 LEU A CA 1
ATOM 685 C C . LEU A 1 97 ? 3.666 95.854 100.528 1.00 18.80 97 LEU A C 1
ATOM 686 O O . LEU A 1 97 ? 3.192 95.999 99.407 1.00 21.15 97 LEU A O 1
ATOM 691 N N . GLU A 1 98 ? 4.756 96.495 100.937 1.00 18.07 98 GLU A N 1
ATOM 692 C CA . GLU A 1 98 ? 5.487 97.388 100.039 1.00 16.41 98 GLU A CA 1
ATOM 693 C C . GLU A 1 98 ? 6.810 96.745 99.697 1.00 16.29 98 GLU A C 1
ATOM 694 O O . GLU A 1 98 ? 7.758 96.824 100.468 1.00 20.65 98 GLU A O 1
ATOM 700 N N . TYR A 1 99 ? 6.856 96.105 98.541 1.00 16.52 99 TYR A N 1
ATOM 701 C CA . TYR A 1 99 ? 8.065 95.424 98.102 1.00 15.21 99 TYR A CA 1
ATOM 702 C C . TYR A 1 99 ? 9.058 96.422 97.539 1.00 18.66 99 TYR A C 1
ATOM 703 O O . TYR A 1 99 ? 8.666 97.459 97.007 1.00 20.88 99 TYR A O 1
ATOM 712 N N . HIS A 1 100 ? 10.343 96.091 97.652 1.00 16.97 100 HIS A N 1
ATOM 713 C CA . HIS A 1 100 ? 11.377 96.856 96.968 1.00 18.48 100 HIS A CA 1
ATOM 714 C C . HIS A 1 100 ? 12.375 95.887 96.332 1.00 17.64 100 HIS A C 1
ATOM 715 O O . HIS A 1 100 ? 13.464 95.656 96.849 1.00 18.16 100 HIS A O 1
ATOM 722 N N . PHE A 1 101 ? 11.953 95.282 95.229 1.00 20.24 101 PHE A N 1
ATOM 723 C CA . PHE A 1 101 ? 12.748 94.261 94.556 1.00 17.44 101 PHE A CA 1
ATOM 724 C C . PHE A 1 101 ? 14.105 94.796 94.094 1.00 19.26 101 PHE A C 1
ATOM 725 O O . PHE A 1 101 ? 15.083 94.047 94.033 1.00 21.69 101 PHE A O 1
ATOM 733 N N . ASP A 1 102 ? 14.150 96.083 93.758 1.00 19.79 102 ASP A N 1
ATOM 734 C CA . ASP A 1 102 ? 15.397 96.731 93.334 1.00 18.19 102 ASP A CA 1
ATOM 735 C C . ASP A 1 102 ? 16.473 96.716 94.426 1.00 20.94 102 ASP A C 1
ATOM 736 O O . ASP A 1 102 ? 17.657 96.885 94.128 1.00 26.23 102 ASP A O 1
ATOM 741 N N . ARG A 1 103 ? 16.062 96.527 95.679 1.00 20.03 103 ARG A N 1
ATOM 742 C CA . ARG A 1 103 ? 16.981 96.477 96.818 1.00 18.70 103 ARG A CA 1
ATOM 743 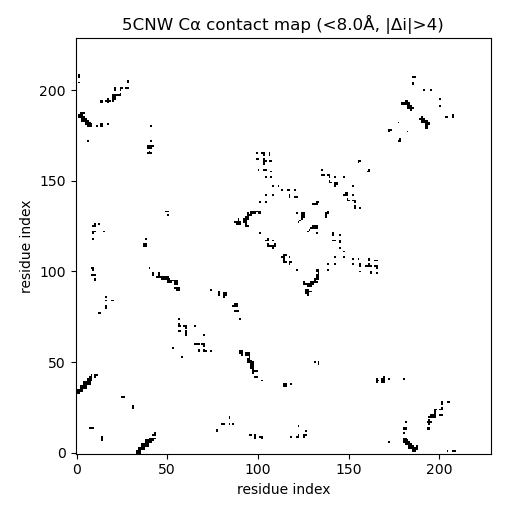C C . ARG A 1 103 ? 17.278 95.068 97.310 1.00 18.47 103 ARG A C 1
ATOM 744 O O . ARG A 1 103 ? 18.107 94.898 98.210 1.00 19.83 103 ARG A O 1
ATOM 752 N N . VAL A 1 104 ? 16.608 94.067 96.745 1.00 18.31 104 VAL A N 1
ATOM 753 C CA . VAL A 1 104 ? 16.722 92.694 97.250 1.00 17.90 104 VAL A CA 1
ATOM 754 C C . VAL A 1 104 ? 18.141 92.174 97.117 1.00 19.79 104 VAL A C 1
ATOM 755 O O . VAL A 1 104 ? 18.756 92.306 96.061 1.00 19.16 104 VAL A O 1
ATOM 759 N N . LYS A 1 105 ? 18.640 91.600 98.210 1.00 18.42 105 LYS A N 1
ATOM 760 C CA . LYS A 1 105 ? 19.942 90.941 98.242 1.00 18.50 105 LYS A CA 1
ATOM 761 C C . LYS A 1 105 ? 19.729 89.440 98.062 1.00 17.43 105 LYS A C 1
ATOM 762 O O . LYS A 1 105 ? 19.089 88.794 98.889 1.00 21.45 105 LYS A O 1
ATOM 768 N N . LEU A 1 106 ? 20.226 88.893 96.954 1.00 17.34 106 LEU A N 1
ATOM 769 C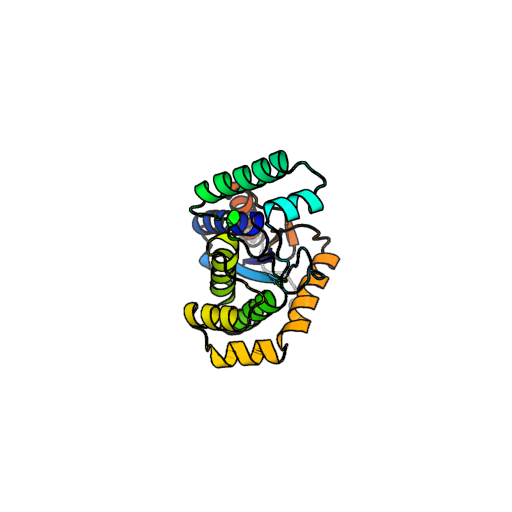 CA . LEU A 1 106 ? 19.980 87.489 96.649 1.00 21.86 106 LEU A CA 1
ATOM 770 C C . LEU A 1 106 ? 20.855 86.586 97.521 1.00 21.68 106 LEU A C 1
ATOM 771 O O . LEU A 1 106 ? 21.908 86.123 97.090 1.00 24.52 106 LEU A O 1
ATOM 776 N N . ALA A 1 107 ? 20.383 8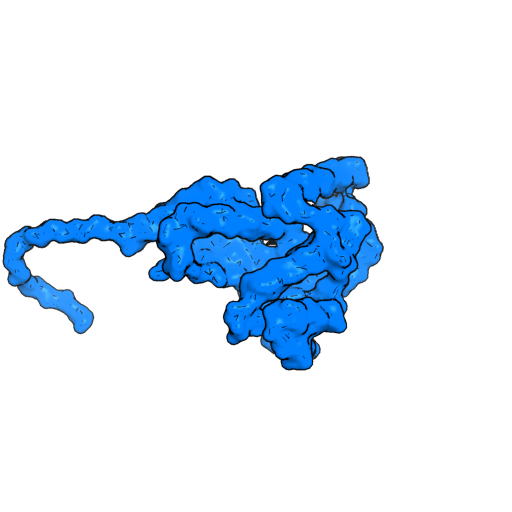6.325 98.735 1.00 22.27 107 ALA A N 1
ATOM 777 C CA . ALA A 1 107 ? 21.128 85.568 99.746 1.00 22.48 107 ALA A CA 1
ATOM 778 C C . ALA A 1 107 ? 20.632 84.126 99.881 1.00 18.86 107 ALA A C 1
ATOM 779 O O . ALA A 1 107 ? 19.465 83.827 99.657 1.00 20.71 107 ALA A O 1
ATOM 781 N N . ASN A 1 108 ? 21.541 83.229 100.246 1.00 19.07 108 ASN A N 1
ATOM 782 C CA . ASN A 1 108 ? 21.158 81.888 100.655 1.00 19.21 108 ASN A CA 1
ATOM 783 C C . ASN A 1 108 ? 20.375 81.987 101.968 1.00 20.61 108 ASN A C 1
ATOM 784 O O . ASN A 1 108 ? 20.794 82.685 102.885 1.00 19.11 108 ASN A O 1
ATOM 789 N N . THR A 1 109 ? 19.239 81.300 102.059 1.00 19.32 109 THR A N 1
ATOM 790 C CA . THR A 1 109 ? 18.320 81.511 103.188 1.00 15.27 109 THR A CA 1
ATOM 791 C C . THR A 1 109 ? 18.415 80.416 104.258 1.00 17.82 109 THR A C 1
ATOM 792 O O . THR A 1 109 ? 17.606 80.372 105.174 1.00 20.13 109 THR A O 1
ATOM 796 N N . PHE A 1 110 ? 19.431 79.562 104.161 1.00 21.28 110 PHE A N 1
ATOM 797 C CA . PHE A 1 110 ? 19.568 78.419 105.073 1.00 22.06 110 PHE A CA 1
ATOM 798 C C . PHE A 1 110 ? 19.700 78.878 106.525 1.00 20.97 110 PHE A C 1
ATOM 799 O O . PHE A 1 110 ? 19.001 78.376 107.409 1.00 22.27 110 PHE A O 1
ATOM 807 N N . LEU A 1 111 ? 20.592 79.834 106.771 1.00 22.05 111 LEU A N 1
ATOM 808 C CA . LEU A 1 111 ? 20.762 80.371 108.118 1.00 22.51 111 LEU A CA 1
ATOM 809 C C . LEU A 1 111 ? 19.508 81.096 108.623 1.00 23.88 111 LEU A C 1
ATOM 810 O O . LEU A 1 111 ? 19.166 80.993 109.805 1.00 21.97 111 LEU A O 1
ATOM 815 N N . ALA A 1 112 ? 18.824 81.827 107.743 1.00 18.18 112 ALA A N 1
ATOM 816 C CA . ALA A 1 112 ? 17.593 82.495 108.134 1.00 20.09 112 ALA A CA 1
ATOM 817 C C . ALA A 1 112 ? 16.553 81.469 108.574 1.00 18.43 112 ALA A C 1
ATOM 818 O O . ALA A 1 112 ? 15.816 81.691 109.537 1.00 18.04 112 ALA A O 1
ATOM 820 N N . HIS A 1 113 ? 16.479 80.347 107.863 1.00 19.73 113 HIS A N 1
ATOM 821 C CA . HIS A 1 113 ? 15.536 79.296 108.246 1.00 18.51 113 HIS A CA 1
ATOM 822 C C . HIS A 1 113 ? 15.911 78.718 109.597 1.00 20.41 113 HIS A C 1
ATOM 823 O O . HIS A 1 113 ? 15.048 78.372 110.397 1.00 22.54 113 HIS A O 1
ATOM 830 N N . GLN A 1 114 ? 17.213 78.631 109.856 1.00 20.38 114 GLN A N 1
ATOM 831 C CA . GLN A 1 114 ? 17.667 78.125 111.145 1.00 23.11 114 GLN A CA 1
ATOM 832 C C . GLN A 1 114 ? 17.212 79.076 112.258 1.00 24.58 114 GLN A C 1
ATOM 833 O O . GLN A 1 114 ? 16.811 78.637 113.340 1.00 25.54 114 GLN A O 1
ATOM 839 N N . LEU A 1 115 ? 17.251 80.377 111.981 1.00 21.04 115 LEU A N 1
ATOM 840 C CA . LEU A 1 115 ? 16.798 81.368 112.958 1.00 22.00 115 LEU A CA 1
ATOM 841 C C . LEU A 1 115 ? 15.307 81.236 113.250 1.00 20.04 115 LEU A C 1
ATOM 842 O O . LEU A 1 115 ? 14.865 81.413 114.385 1.00 22.46 115 LEU A O 1
ATOM 847 N N . ILE A 1 116 ? 14.514 80.945 112.229 1.00 20.06 116 ILE A N 1
ATOM 848 C CA . ILE A 1 116 ? 13.093 80.760 112.485 1.00 19.80 116 ILE A CA 1
ATOM 849 C C . ILE A 1 116 ? 12.877 79.535 113.377 1.00 22.47 116 ILE A C 1
ATOM 850 O O . ILE A 1 116 ? 12.039 79.554 114.286 1.00 23.31 116 ILE A O 1
ATOM 855 N N . HIS A 1 117 ? 13.650 78.476 113.142 1.00 22.13 117 HIS A N 1
ATOM 856 C CA . HIS A 1 117 ? 13.581 77.303 114.004 1.00 23.71 117 HIS A CA 1
ATOM 857 C C . HIS A 1 117 ? 13.948 77.645 115.448 1.00 24.85 117 HIS A C 1
ATOM 858 O O . HIS A 1 117 ? 13.257 77.220 116.378 1.00 26.45 117 HIS A O 1
ATOM 865 N N . TYR A 1 118 ? 15.011 78.429 115.628 1.00 24.40 118 TYR A N 1
ATOM 866 C CA . TYR A 1 118 ? 15.364 78.922 116.958 1.00 23.39 118 TYR A CA 1
ATOM 867 C C . TYR A 1 118 ? 14.187 79.684 117.568 1.00 27.35 118 TYR A C 1
ATOM 868 O O . TYR A 1 118 ? 13.788 79.423 118.709 1.00 26.09 118 TYR A O 1
ATOM 877 N N . ALA A 1 119 ? 13.633 80.617 116.800 1.00 25.25 119 ALA A N 1
ATOM 878 C CA . ALA A 1 119 ? 12.530 81.442 117.282 1.00 23.29 119 ALA A CA 1
ATOM 879 C C . ALA A 1 119 ? 11.322 80.610 117.679 1.00 26.35 119 ALA A C 1
ATOM 880 O O . ALA A 1 119 ? 10.658 80.901 118.676 1.00 27.07 119 ALA A O 1
ATOM 882 N N . ALA A 1 120 ? 11.029 79.578 116.896 1.00 24.30 120 ALA A N 1
ATOM 883 C CA . ALA A 1 120 ? 9.838 78.777 117.157 1.00 26.12 120 ALA A CA 1
ATOM 884 C C . ALA A 1 120 ? 9.975 78.037 118.485 1.00 29.77 120 ALA A C 1
ATOM 885 O O . ALA A 1 120 ? 8.981 77.733 119.128 1.00 29.45 120 ALA A O 1
ATOM 887 N N . GLU A 1 121 ? 11.205 77.761 118.911 1.00 31.43 121 GLU A N 1
ATOM 888 C CA . GLU A 1 121 ? 11.407 77.116 120.211 1.00 30.85 121 GLU A CA 1
ATOM 889 C C . GLU A 1 121 ? 11.054 78.072 121.347 1.00 33.50 121 GLU A C 1
ATOM 890 O O . GLU A 1 121 ? 10.776 77.645 122.464 1.00 39.14 121 GLU A O 1
ATOM 896 N N . GLN A 1 122 ? 11.063 79.367 121.048 1.00 36.37 122 GLN A N 1
ATOM 897 C CA . GLN A 1 122 ? 10.670 80.394 122.009 1.00 37.54 122 GLN A CA 1
ATOM 898 C C . GLN A 1 122 ? 9.224 80.841 121.773 1.00 35.27 122 GLN A C 1
ATOM 899 O O . GLN A 1 122 ? 8.762 81.812 122.371 1.00 38.89 122 GLN A O 1
ATOM 905 N N . GLY A 1 123 ? 8.516 80.133 120.897 1.00 32.14 123 GLY A N 1
ATOM 906 C CA . GLY A 1 123 ? 7.122 80.443 120.608 1.00 30.14 123 GLY A CA 1
ATOM 907 C C . GLY A 1 123 ? 6.933 81.661 119.716 1.00 33.12 123 GLY A C 1
ATOM 908 O O . GLY A 1 123 ? 5.840 82.247 119.661 1.00 31.75 123 GLY A O 1
ATOM 909 N N . GLN A 1 124 ? 7.991 82.039 119.001 1.00 26.50 124 GLN A N 1
ATOM 910 C CA . GLN A 1 124 ? 7.969 83.237 118.164 1.00 28.37 124 GLN A CA 1
ATOM 911 C C . GLN A 1 124 ? 8.279 82.942 116.707 1.00 22.28 124 GLN A C 1
ATOM 912 O O . GLN A 1 124 ? 8.816 83.795 115.995 1.00 19.93 124 GLN A O 1
ATOM 918 N N . GLY A 1 125 ? 7.946 81.733 116.266 1.00 25.54 125 GLY A N 1
ATOM 919 C CA . GLY A 1 125 ? 8.163 81.344 114.885 1.00 24.30 125 GLY A CA 1
ATOM 920 C C . GLY A 1 125 ? 7.544 82.294 113.871 1.00 20.34 125 GLY A C 1
ATOM 921 O O . GLY A 1 125 ? 8.217 82.752 112.952 1.00 20.90 125 GLY A O 1
ATOM 922 N N . ASP A 1 126 ? 6.252 82.591 114.022 1.00 21.95 126 ASP A N 1
ATOM 923 C CA . ASP A 1 126 ? 5.597 83.455 113.051 1.00 20.17 126 ASP A CA 1
ATOM 924 C C . ASP A 1 126 ? 6.240 84.847 113.010 1.00 19.46 126 ASP A C 1
ATOM 925 O O . ASP A 1 126 ? 6.460 85.394 111.938 1.00 18.28 126 ASP A O 1
ATOM 930 N N . ALA A 1 127 ? 6.516 85.421 114.178 1.00 20.32 127 ALA A N 1
ATOM 931 C CA . ALA A 1 127 ? 7.051 86.777 114.216 1.00 20.31 127 ALA A CA 1
ATOM 932 C C . ALA A 1 127 ? 8.416 86.818 113.534 1.00 18.52 127 ALA A C 1
ATOM 933 O O . ALA A 1 127 ? 8.750 87.789 112.866 1.00 20.02 127 ALA A O 1
ATOM 935 N N . MET A 1 128 ? 9.197 85.752 113.706 1.00 19.55 128 MET A N 1
ATOM 936 C CA . MET A 1 128 ? 10.527 85.694 113.101 1.00 15.76 128 MET A CA 1
ATOM 937 C C . MET A 1 128 ? 10.409 85.529 111.585 1.00 17.53 128 MET A C 1
ATOM 938 O O . MET A 1 128 ? 11.129 86.175 110.826 1.00 16.80 128 MET A O 1
ATOM 943 N N . LYS A 1 129 ? 9.485 84.663 111.156 1.00 19.34 129 LYS A N 1
ATOM 944 C CA . LYS A 1 129 ? 9.209 84.458 109.740 1.00 17.94 129 LYS A CA 1
ATOM 945 C C . LYS A 1 129 ? 8.795 85.783 109.106 1.00 18.42 129 LYS A C 1
ATOM 946 O O . LYS A 1 129 ? 9.327 86.185 108.068 1.00 18.15 129 LYS A O 1
ATOM 952 N N . GLU A 1 130 ? 7.845 86.457 109.753 1.00 17.10 130 GLU A N 1
ATOM 953 C CA . GLU A 1 130 ? 7.380 87.763 109.303 1.00 18.69 130 GLU A CA 1
ATOM 954 C C . GLU A 1 130 ? 8.516 88.784 109.194 1.00 16.04 130 GLU A C 1
ATOM 955 O O . GLU A 1 130 ? 8.638 89.479 108.190 1.00 15.96 130 GLU A O 1
ATOM 961 N N . ARG A 1 131 ? 9.368 88.858 110.216 1.00 16.61 131 ARG A N 1
ATOM 962 C CA . ARG A 1 131 ? 10.443 89.841 110.219 1.00 17.40 131 ARG A CA 1
ATOM 963 C C . ARG A 1 131 ? 11.439 89.595 109.084 1.00 17.26 131 ARG A C 1
ATOM 964 O O . ARG A 1 131 ? 11.939 90.530 108.450 1.00 17.31 131 ARG A O 1
ATOM 972 N N . LEU A 1 132 ? 11.726 88.326 108.830 1.00 15.27 132 LEU A N 1
ATOM 973 C CA . LEU A 1 132 ? 12.664 87.974 107.770 1.00 16.41 132 LEU A CA 1
ATOM 974 C C . LEU A 1 132 ? 12.081 88.231 106.383 1.00 16.03 132 LEU A C 1
ATOM 975 O O . LEU A 1 132 ? 12.795 88.654 105.476 1.00 17.71 132 LEU A O 1
ATOM 980 N N . LEU A 1 133 ? 10.794 87.972 106.211 1.00 13.90 133 LEU A N 1
ATOM 981 C CA . LEU A 1 133 ? 10.157 88.276 104.934 1.00 13.77 133 LEU A CA 1
ATOM 982 C C . LEU A 1 133 ? 10.242 89.778 104.643 1.00 13.67 133 LEU A C 1
ATOM 983 O O . LEU A 1 133 ? 10.562 90.192 103.526 1.00 14.59 133 LEU A O 1
ATOM 988 N N . ARG A 1 134 ? 9.941 90.591 105.649 1.00 16.83 134 ARG A N 1
ATOM 989 C CA . ARG A 1 134 ? 10.001 92.037 105.494 1.00 15.36 134 ARG A CA 1
ATOM 990 C C . ARG A 1 134 ? 11.431 92.477 105.189 1.00 17.16 134 ARG A C 1
ATOM 991 O O . ARG A 1 134 ? 11.669 93.305 104.301 1.00 15.60 134 ARG A O 1
ATOM 999 N N . ALA A 1 135 ? 12.373 91.917 105.939 1.00 16.43 135 ALA A N 1
ATOM 1000 C CA . ALA A 1 135 ? 13.773 92.264 105.776 1.00 17.73 135 ALA A CA 1
ATOM 1001 C C . ALA A 1 135 ? 14.254 91.965 104.352 1.00 19.03 135 ALA A C 1
ATOM 1002 O O . ALA A 1 135 ? 14.991 92.739 103.743 1.00 18.64 135 ALA A O 1
ATOM 1004 N N . TYR A 1 136 ? 13.832 90.828 103.830 1.00 16.26 136 TYR A N 1
ATOM 1005 C CA . TYR A 1 136 ? 14.224 90.403 102.502 1.00 15.16 136 TYR A CA 1
ATOM 1006 C C . TYR A 1 136 ? 13.524 91.196 101.399 1.00 16.88 136 TYR A C 1
ATOM 1007 O O . TYR A 1 136 ? 14.170 91.731 100.507 1.00 17.96 136 TYR A O 1
ATOM 1016 N N . MET A 1 137 ? 12.196 91.264 101.467 1.00 13.56 137 MET A N 1
ATOM 1017 C CA . MET A 1 137 ? 11.397 91.757 100.346 1.00 13.78 137 MET A CA 1
ATOM 1018 C C . MET A 1 137 ? 11.278 93.271 100.289 1.00 15.66 137 MET A C 1
ATOM 1019 O O . MET A 1 137 ? 11.083 93.839 99.216 1.00 16.95 137 MET A O 1
ATOM 1024 N N . SER A 1 138 ? 11.370 93.914 101.451 1.00 14.44 138 SER A N 1
ATOM 1025 C CA . SER A 1 138 ? 11.071 95.333 101.581 1.00 18.32 138 SER A CA 1
ATOM 1026 C C . SER A 1 138 ? 12.281 96.175 101.983 1.00 21.89 138 SER A C 1
ATOM 1027 O O . SER A 1 138 ? 12.378 97.327 101.591 1.00 23.63 138 SER A O 1
ATOM 1030 N N . GLU A 1 139 ? 13.189 95.610 102.775 1.00 16.12 139 GLU A N 1
ATOM 1031 C CA . GLU A 1 139 ? 14.202 96.446 103.436 1.00 17.58 139 GLU A CA 1
ATOM 1032 C C . GLU A 1 139 ? 15.611 96.253 102.888 1.00 20.73 139 GLU A C 1
ATOM 1033 O O . GLU A 1 139 ? 16.555 96.846 103.397 1.00 22.59 139 GLU A O 1
ATOM 1039 N N . GLY A 1 140 ? 15.768 95.438 101.856 1.00 19.01 140 GLY A N 1
ATOM 1040 C CA . GLY A 1 140 ? 17.081 95.296 101.233 1.00 16.91 140 GLY A CA 1
ATOM 1041 C C . GLY A 1 140 ? 18.148 94.700 102.137 1.00 18.98 140 GLY A C 1
ATOM 1042 O O . GLY A 1 140 ? 19.347 94.961 101.959 1.00 20.41 140 GLY A O 1
ATOM 1043 N N . GLN A 1 141 ? 17.727 93.907 103.115 1.00 18.80 141 GLN A N 1
ATOM 1044 C CA . GLN A 1 141 ? 18.673 93.314 104.056 1.00 17.34 141 GLN A CA 1
ATOM 1045 C C . GLN A 1 141 ? 19.218 91.988 103.543 1.00 16.13 141 GLN A C 1
ATOM 1046 O O . GLN A 1 141 ? 18.543 91.253 102.826 1.00 18.29 141 GLN A O 1
ATOM 1052 N N . ASN A 1 142 ? 20.452 91.687 103.933 1.00 17.87 142 ASN A N 1
ATOM 1053 C CA . ASN A 1 142 ? 21.078 90.428 103.580 1.00 15.95 142 ASN A CA 1
ATOM 1054 C C . ASN A 1 142 ? 20.797 89.380 104.660 1.00 17.31 142 ASN A C 1
ATOM 1055 O O . ASN A 1 142 ? 21.389 89.420 105.750 1.00 17.31 142 ASN A O 1
ATOM 1060 N N . VAL A 1 143 ? 19.903 88.437 104.368 1.00 17.20 143 VAL A N 1
ATOM 1061 C CA . VAL A 1 143 ? 19.497 87.493 105.409 1.00 18.18 143 VAL A CA 1
ATOM 1062 C C . VAL A 1 143 ? 20.472 86.308 105.560 1.00 17.73 143 VAL A C 1
ATOM 1063 O O . VAL A 1 143 ? 20.217 85.397 106.345 1.00 17.96 143 VAL A O 1
ATOM 1067 N N . ASN A 1 144 ? 21.592 86.335 104.827 1.00 17.83 144 ASN A N 1
ATOM 1068 C CA . ASN A 1 144 ? 22.678 85.366 105.028 1.00 17.43 144 ASN A CA 1
ATOM 1069 C C . ASN A 1 144 ? 23.721 85.915 106.017 1.00 18.74 144 ASN A C 1
ATOM 1070 O O . ASN A 1 144 ? 24.569 85.191 106.534 1.00 23.06 144 ASN A O 1
ATOM 1075 N N . ASP A 1 145 ? 23.633 87.213 106.274 1.00 16.12 145 ASP A N 1
ATOM 1076 C CA . ASP A 1 145 ? 24.588 87.916 107.123 1.00 21.82 145 ASP A CA 1
ATOM 1077 C C . ASP A 1 145 ? 24.287 87.731 108.617 1.00 20.89 145 ASP A C 1
ATOM 1078 O O . ASP A 1 145 ? 23.191 88.065 109.091 1.00 20.83 145 ASP A O 1
ATOM 1083 N N . LEU A 1 146 ? 25.266 87.213 109.365 1.00 22.44 146 LEU A N 1
ATOM 1084 C CA . LEU A 1 146 ? 25.025 86.840 110.761 1.00 23.85 146 LEU A CA 1
ATOM 1085 C C . LEU A 1 146 ? 24.654 88.044 111.642 1.00 24.97 146 LEU A C 1
ATOM 1086 O O . LEU A 1 146 ? 23.733 87.969 112.456 1.00 23.92 146 LEU A O 1
ATOM 1091 N N . ASP A 1 147 ? 25.360 89.155 111.478 1.00 24.31 147 ASP A N 1
ATOM 1092 C CA . ASP A 1 147 ? 25.021 90.370 112.208 1.00 26.09 147 ASP A CA 1
ATOM 1093 C C . ASP A 1 147 ? 23.576 90.794 111.932 1.00 22.89 147 ASP A C 1
ATOM 1094 O O . ASP A 1 147 ? 22.835 91.170 112.855 1.00 22.93 147 ASP A O 1
ATOM 1099 N N . THR A 1 148 ? 23.190 90.741 110.659 1.00 22.81 148 THR A N 1
ATOM 1100 C CA . THR A 1 148 ? 21.830 91.120 110.259 1.00 19.04 148 THR A CA 1
ATOM 1101 C C . THR A 1 148 ? 20.820 90.193 110.914 1.00 21.65 148 THR A C 1
ATOM 1102 O O . THR A 1 148 ? 19.802 90.643 111.459 1.00 21.90 148 THR A O 1
ATOM 1106 N N . LEU A 1 149 ? 21.108 88.896 110.903 1.00 20.03 149 LEU A N 1
ATOM 1107 C CA . LEU A 1 149 ? 20.183 87.942 111.519 1.00 20.05 149 LEU A CA 1
ATOM 1108 C C . LEU A 1 149 ? 20.084 88.184 113.030 1.00 19.62 149 LEU A C 1
ATOM 1109 O O . LEU A 1 149 ? 19.002 88.103 113.617 1.00 23.07 149 LEU A O 1
ATOM 1114 N N . GLN A 1 150 ? 21.216 88.497 113.659 1.00 21.35 150 GLN A N 1
ATOM 1115 C CA . GLN A 1 150 ? 21.236 88.748 115.093 1.00 20.38 150 GLN A CA 1
ATOM 1116 C C . GLN A 1 150 ? 20.378 89.964 115.439 1.00 23.75 150 GLN A C 1
ATOM 1117 O O . GLN A 1 150 ? 19.602 89.944 116.395 1.00 24.41 150 GLN A O 1
ATOM 1123 N N . LYS A 1 151 ? 20.535 91.019 114.653 1.00 22.73 151 LYS A N 1
ATOM 1124 C CA . LYS A 1 151 ? 19.727 92.221 114.793 1.00 20.63 151 LYS A CA 1
ATOM 1125 C C . LYS A 1 151 ? 18.227 91.922 114.658 1.00 21.72 151 LYS A C 1
ATOM 1126 O O . LYS A 1 151 ? 17.425 92.358 115.478 1.00 21.53 151 LYS A O 1
ATOM 1132 N N . LEU A 1 152 ? 17.862 91.174 113.632 1.00 20.70 152 LEU A N 1
ATOM 1133 C CA . LEU A 1 152 ? 16.451 90.871 113.404 1.00 21.30 152 LEU A CA 1
ATOM 1134 C C . LEU A 1 152 ? 15.891 90.026 114.540 1.00 21.42 152 LEU A C 1
ATOM 1135 O O . LEU A 1 152 ? 14.754 90.222 114.953 1.00 21.67 152 LEU A O 1
ATOM 1140 N N . ALA A 1 153 ? 16.695 89.095 115.056 1.00 24.72 153 ALA A N 1
ATOM 1141 C CA . ALA A 1 153 ? 16.297 88.319 116.227 1.00 23.17 153 ALA A CA 1
ATOM 1142 C C . ALA A 1 153 ? 15.987 89.249 117.402 1.00 22.91 153 ALA A C 1
ATOM 1143 O O . ALA A 1 153 ? 14.994 89.079 118.105 1.00 25.08 153 ALA A O 1
ATOM 1145 N N . ALA A 1 154 ? 16.861 90.226 117.620 1.00 22.14 154 ALA A N 1
ATOM 1146 C CA . ALA A 1 154 ? 16.670 91.184 118.698 1.00 24.65 154 ALA A CA 1
ATOM 1147 C C . ALA A 1 154 ? 15.367 91.966 118.512 1.00 24.46 154 ALA A C 1
ATOM 1148 O O . ALA A 1 154 ? 14.603 92.147 119.461 1.00 24.24 154 ALA A O 1
ATOM 1150 N N . GLU A 1 155 ? 15.106 92.412 117.288 1.00 23.96 155 GLU A N 1
ATOM 1151 C CA . GLU A 1 155 ? 13.911 93.211 117.029 1.00 26.25 155 GLU A CA 1
ATOM 1152 C C . GLU A 1 155 ? 12.633 92.425 117.298 1.00 26.67 155 GLU A C 1
ATOM 1153 O O . GLU A 1 155 ? 11.635 92.992 117.721 1.00 23.81 155 GLU A O 1
ATOM 1159 N N . VAL A 1 156 ? 12.683 91.116 117.073 1.00 24.07 156 VAL A N 1
ATOM 1160 C CA . VAL A 1 156 ? 11.538 90.233 117.325 1.00 25.08 156 VAL A CA 1
ATOM 1161 C C . VAL A 1 156 ? 11.351 89.972 118.829 1.00 30.06 156 VAL A C 1
ATOM 1162 O O . VAL A 1 156 ? 10.296 89.517 119.267 1.00 30.28 156 VAL A O 1
ATOM 1166 N N . GLY A 1 157 ? 12.359 90.296 119.632 1.00 26.49 157 GLY A N 1
ATOM 1167 C CA . GLY A 1 157 ? 12.257 90.151 121.078 1.00 33.95 157 GLY A CA 1
ATOM 1168 C C . GLY A 1 157 ? 13.013 88.953 121.624 1.00 32.02 157 GLY A C 1
ATOM 1169 O O . GLY A 1 157 ? 12.852 88.565 122.784 1.00 30.59 157 GLY A O 1
ATOM 1170 N N . LEU A 1 158 ? 13.856 88.367 120.782 1.00 28.99 158 LEU A N 1
ATOM 1171 C CA . LEU A 1 158 ? 14.624 87.191 121.167 1.00 27.01 158 LEU A CA 1
ATOM 1172 C C . LEU A 1 158 ? 15.913 87.570 121.869 1.00 28.30 158 LEU A C 1
ATOM 1173 O O . LEU A 1 158 ? 16.317 88.736 121.854 1.00 29.34 158 LEU A O 1
ATOM 1178 N N . ASP A 1 159 ? 16.538 86.570 122.491 1.00 26.03 159 ASP A N 1
ATOM 1179 C CA . ASP A 1 159 ? 17.884 86.701 123.056 1.00 27.60 159 ASP A CA 1
ATOM 1180 C C . ASP A 1 159 ? 18.890 86.750 121.912 1.00 32.58 159 ASP A C 1
ATOM 1181 O O . ASP A 1 159 ? 19.252 85.716 121.359 1.00 32.83 159 ASP A O 1
ATOM 1186 N N . ALA A 1 160 ? 19.346 87.952 121.574 1.00 28.32 160 ALA A N 1
ATOM 1187 C CA . ALA A 1 160 ? 20.149 88.165 120.371 1.00 24.85 160 ALA A CA 1
ATOM 1188 C C . ALA A 1 160 ? 21.466 87.380 120.413 1.00 32.19 160 ALA A C 1
ATOM 1189 O O . ALA A 1 160 ? 21.883 86.791 119.410 1.00 29.63 160 ALA A O 1
ATOM 1191 N N . GLY A 1 161 ? 22.111 87.378 121.573 1.00 33.69 161 GLY A N 1
ATOM 1192 C CA . GLY A 1 161 ? 23.355 86.649 121.751 1.00 32.68 161 GLY A CA 1
ATOM 1193 C C . GLY A 1 161 ? 23.158 85.150 121.614 1.00 34.50 161 GLY A C 1
ATOM 1194 O O . GLY A 1 161 ? 23.953 84.462 120.968 1.00 35.91 161 GLY A O 1
ATOM 1195 N N . ALA A 1 162 ? 22.087 84.643 122.217 1.00 33.75 162 ALA A N 1
ATOM 1196 C CA . ALA A 1 162 ? 21.788 83.218 122.160 1.00 37.71 162 ALA A CA 1
ATOM 1197 C C . ALA A 1 162 ? 21.413 82.803 120.744 1.00 34.31 162 ALA A C 1
ATOM 1198 O O . ALA A 1 162 ? 21.804 81.722 120.288 1.00 29.16 162 ALA A O 1
ATOM 1200 N N . ALA A 1 163 ? 20.667 83.663 120.050 1.00 25.47 163 ALA A N 1
ATOM 1201 C CA . ALA A 1 163 ? 20.279 83.391 118.663 1.00 23.47 163 ALA A CA 1
ATOM 1202 C C . ALA A 1 163 ? 21.527 83.291 117.786 1.00 27.67 163 ALA A C 1
ATOM 1203 O O . ALA A 1 163 ? 21.690 82.347 117.006 1.00 25.05 163 ALA A O 1
ATOM 1205 N N . ARG A 1 164 ? 22.409 84.272 117.935 1.00 23.78 164 ARG A N 1
ATOM 1206 C CA . ARG A 1 164 ? 23.677 84.293 117.211 1.00 25.71 164 ARG A CA 1
ATOM 1207 C C . ARG A 1 164 ? 24.496 83.027 117.460 1.00 29.38 164 ARG A C 1
ATOM 1208 O O . ARG A 1 164 ? 25.039 82.433 116.520 1.00 27.97 164 ARG A O 1
ATOM 1216 N N . ALA A 1 165 ? 24.591 82.608 118.721 1.00 31.17 165 ALA A N 1
ATOM 1217 C CA . ALA A 1 165 ? 25.385 81.424 119.051 1.00 32.52 165 ALA A CA 1
ATOM 1218 C C . ALA A 1 165 ? 24.782 80.173 118.415 1.00 33.11 165 ALA A C 1
ATOM 1219 O O . ALA A 1 165 ? 25.511 79.309 117.920 1.00 31.78 165 ALA A O 1
ATOM 1221 N N . ALA A 1 166 ? 23.452 80.092 118.411 1.00 29.80 166 ALA A N 1
ATOM 1222 C CA . ALA A 1 166 ? 22.765 78.943 117.832 1.00 33.54 166 ALA A CA 1
ATOM 1223 C C . ALA A 1 166 ? 23.015 78.879 116.328 1.00 32.29 166 ALA A C 1
ATOM 1224 O O . ALA A 1 166 ? 23.177 77.795 115.763 1.00 29.33 166 ALA A O 1
ATOM 1226 N N . LEU A 1 167 ? 23.041 80.042 115.684 1.00 26.88 167 LEU A N 1
ATOM 1227 C CA . LEU A 1 167 ? 23.340 80.107 114.255 1.00 26.11 167 LEU A CA 1
ATOM 1228 C C . LEU A 1 167 ? 24.779 79.661 113.971 1.00 29.04 167 LEU A C 1
ATOM 1229 O O . LEU A 1 167 ? 25.018 78.876 113.060 1.00 30.09 167 LEU A O 1
ATOM 1234 N N . GLU A 1 168 ? 25.729 80.148 114.757 1.00 27.21 168 GLU A N 1
ATOM 1235 C CA . GLU A 1 168 ? 27.141 79.812 114.524 1.00 27.84 168 GLU A CA 1
ATOM 1236 C C . GLU A 1 168 ? 27.394 78.322 114.730 1.00 31.71 168 GLU A C 1
ATOM 1237 O O . GLU A 1 168 ? 28.238 77.732 114.054 1.00 32.85 168 GLU A O 1
ATOM 1243 N N . ALA A 1 169 ? 26.634 77.709 115.634 1.00 30.12 169 ALA A N 1
ATOM 1244 C CA . ALA A 1 169 ? 26.782 76.288 115.932 1.00 31.03 169 ALA A CA 1
ATOM 1245 C C . ALA A 1 169 ? 26.023 75.391 114.949 1.00 35.84 169 ALA A C 1
ATOM 1246 O O . ALA A 1 169 ? 26.245 74.177 114.916 1.00 38.78 169 ALA A O 1
ATOM 1248 N N . GLY A 1 170 ? 25.113 75.978 114.171 1.00 32.49 170 GLY A N 1
ATOM 1249 C CA . GLY A 1 170 ? 24.325 75.215 113.215 1.00 35.21 170 GLY A CA 1
ATOM 1250 C C . GLY A 1 170 ? 23.365 74.252 113.892 1.00 36.74 170 GLY A C 1
ATOM 1251 O O . GLY A 1 170 ? 23.012 73.205 113.343 1.00 36.33 170 GLY A O 1
ATOM 1252 N N . THR A 1 171 ? 22.951 74.622 115.096 1.00 32.99 171 THR A N 1
ATOM 1253 C CA . THR A 1 171 ? 22.047 73.823 115.915 1.00 39.78 171 THR A CA 1
ATOM 1254 C C . THR A 1 171 ? 20.798 73.347 115.166 1.00 35.53 171 THR A C 1
ATOM 1255 O O . THR A 1 171 ? 20.377 72.193 115.299 1.00 36.89 171 THR A O 1
ATOM 1259 N N . TYR A 1 172 ? 20.217 74.232 114.366 1.00 32.80 172 TYR A N 1
ATOM 1260 C CA . TYR A 1 172 ? 18.953 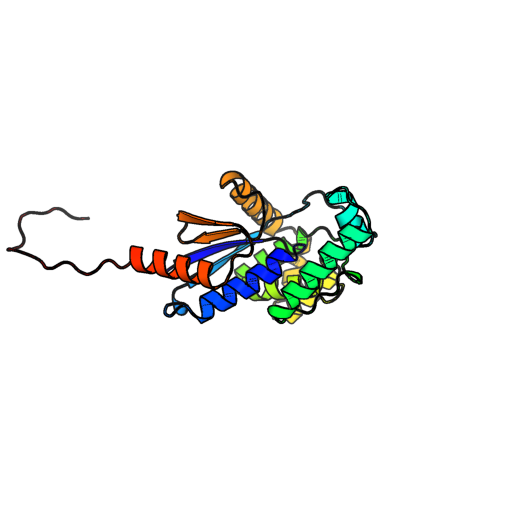73.927 113.709 1.00 29.43 172 TYR A CA 1
ATOM 1261 C C . TYR A 1 172 ? 19.132 73.553 112.246 1.00 30.64 172 TYR A C 1
ATOM 1262 O O . TYR A 1 172 ? 18.152 73.413 111.522 1.00 30.98 172 TYR A O 1
ATOM 1271 N N . ALA A 1 173 ? 20.384 73.365 111.825 1.00 30.53 173 ALA A N 1
ATOM 1272 C CA . ALA A 1 173 ? 20.675 72.981 110.447 1.00 29.60 173 ALA A CA 1
ATOM 1273 C C . ALA A 1 173 ? 19.971 71.678 110.058 1.00 33.84 173 ALA A C 1
ATOM 1274 O O . ALA A 1 173 ? 19.299 71.628 109.031 1.00 32.40 173 ALA A O 1
ATOM 1276 N N . GLN A 1 174 ? 20.131 70.629 110.867 1.00 33.71 174 GLN A N 1
ATOM 1277 C CA . GLN A 1 174 ? 19.484 69.342 110.588 1.00 35.68 174 GLN A CA 1
ATOM 1278 C C . GLN A 1 174 ? 17.962 69.478 110.499 1.00 36.89 174 GLN A C 1
ATOM 1279 O O . GLN A 1 174 ? 17.330 68.904 109.611 1.00 36.09 174 GLN A O 1
ATOM 1285 N N . ALA A 1 175 ? 17.385 70.245 111.418 1.00 33.64 175 ALA A N 1
ATOM 1286 C CA . ALA A 1 175 ? 15.935 70.424 111.466 1.00 32.93 175 ALA A CA 1
ATOM 1287 C C . ALA A 1 175 ? 15.415 71.117 110.211 1.00 33.85 175 ALA A C 1
ATOM 1288 O O . ALA A 1 175 ? 14.305 70.840 109.755 1.00 32.72 175 ALA A O 1
ATOM 1290 N N . VAL A 1 176 ? 16.212 72.030 109.663 1.00 29.75 176 VAL A N 1
ATOM 1291 C CA . VAL A 1 176 ? 15.836 72.710 108.429 1.00 31.58 176 VAL A CA 1
ATOM 1292 C C . VAL A 1 176 ? 15.864 71.710 107.273 1.00 28.85 176 VAL A C 1
ATOM 1293 O O . VAL A 1 176 ? 14.926 71.631 106.479 1.00 30.17 176 VAL A O 1
ATOM 1297 N N . ARG A 1 177 ? 16.938 70.935 107.184 1.00 30.21 177 ARG A N 1
ATOM 1298 C CA . ARG A 1 177 ? 17.042 69.939 106.130 1.00 31.76 177 ARG A CA 1
ATOM 1299 C C . ARG A 1 177 ? 15.909 68.918 106.231 1.00 33.16 177 ARG A C 1
ATOM 1300 O O . ARG A 1 177 ? 15.398 68.456 105.208 1.00 33.77 177 ARG A O 1
ATOM 1308 N N . TYR A 1 178 ? 15.509 68.572 107.454 1.00 33.96 178 TYR A N 1
ATOM 1309 C CA . TYR A 1 178 ? 14.393 67.644 107.630 1.00 35.60 178 TYR A CA 1
ATOM 1310 C C . TYR A 1 178 ? 13.079 68.240 107.124 1.00 38.58 178 TYR A C 1
ATOM 1311 O O . TYR A 1 178 ? 12.294 67.545 106.473 1.00 35.51 178 TYR A O 1
ATOM 1320 N N . ASP A 1 179 ? 12.834 69.513 107.435 1.00 32.41 179 ASP A N 1
ATOM 1321 C CA . ASP A 1 179 ? 11.666 70.218 106.904 1.00 31.59 179 ASP A CA 1
ATOM 1322 C C . ASP A 1 179 ? 11.659 70.105 105.388 1.00 31.56 179 ASP A C 1
ATOM 1323 O O . ASP A 1 179 ? 10.639 69.817 104.771 1.00 33.38 179 ASP A O 1
ATOM 1328 N N . GLU A 1 180 ? 12.816 70.345 104.785 1.00 30.90 180 GLU A N 1
ATOM 1329 C CA . GLU A 1 180 ? 12.919 70.319 103.334 1.00 31.21 180 GLU A CA 1
ATOM 1330 C C . GLU A 1 180 ? 12.698 68.906 102.783 1.00 37.14 180 GLU A C 1
ATOM 1331 O O . GLU A 1 180 ? 12.037 68.734 101.760 1.00 34.08 180 GLU A O 1
ATOM 1337 N N . ALA A 1 181 ? 13.220 67.899 103.474 1.00 34.65 181 ALA A N 1
ATOM 1338 C CA . ALA A 1 181 ? 12.976 66.510 103.089 1.00 37.04 181 ALA A CA 1
ATOM 1339 C C . ALA A 1 181 ? 11.494 66.133 103.214 1.00 38.93 181 ALA A C 1
ATOM 1340 O O . ALA A 1 181 ? 10.941 65.472 102.331 1.00 39.80 181 ALA A O 1
ATOM 1342 N N . GLN A 1 182 ? 10.863 66.552 104.310 1.00 37.22 182 GLN A N 1
ATOM 1343 C CA . GLN A 1 182 ? 9.421 66.375 104.502 1.00 39.49 182 GLN A CA 1
ATOM 1344 C C . GLN A 1 182 ? 8.616 66.873 103.305 1.00 37.77 182 GLN A C 1
ATOM 1345 O O . GLN A 1 182 ? 7.690 66.204 102.837 1.00 39.44 182 GLN A O 1
ATOM 1351 N N . ALA A 1 183 ? 8.969 68.066 102.831 1.00 36.22 183 ALA A N 1
ATOM 1352 C CA . ALA A 1 183 ? 8.278 68.671 101.702 1.00 35.93 183 ALA A CA 1
ATOM 1353 C C . ALA A 1 183 ? 8.425 67.790 100.473 1.00 39.35 183 ALA A C 1
ATOM 1354 O O . ALA A 1 183 ? 7.456 67.549 99.761 1.00 38.82 183 ALA A O 1
ATOM 1356 N N . GLN A 1 184 ? 9.637 67.301 100.231 1.00 38.21 184 GLN A N 1
ATOM 1357 C CA . GLN A 1 184 ? 9.872 66.429 99.085 1.00 43.81 184 GLN A CA 1
ATOM 1358 C C . GLN A 1 184 ? 9.020 65.175 99.176 1.00 44.36 184 GLN A C 1
ATOM 1359 O O . GLN A 1 184 ? 8.398 64.771 98.195 1.00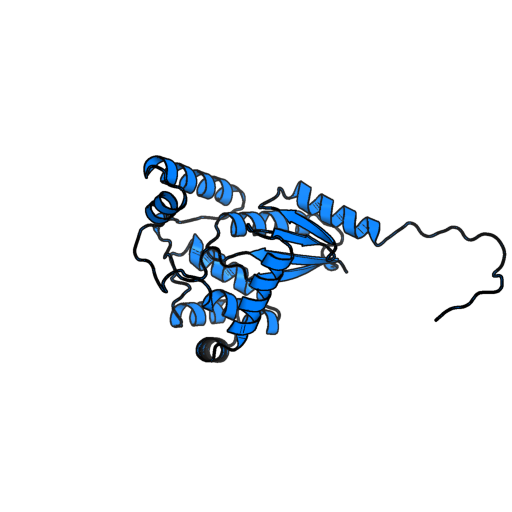 44.18 184 GLN A O 1
ATOM 1365 N N . GLN A 1 185 ? 8.978 64.581 100.364 1.00 41.89 185 GLN A N 1
ATOM 1366 C CA . GLN A 1 185 ? 8.211 63.362 100.603 1.00 44.26 185 GLN A CA 1
ATOM 1367 C C . GLN A 1 185 ? 6.710 63.577 100.415 1.00 44.80 185 GLN A C 1
ATOM 1368 O O . GLN A 1 185 ? 5.990 62.647 100.045 1.00 47.02 185 GLN A O 1
ATOM 1374 N N . LEU A 1 186 ? 6.246 64.798 100.676 1.00 31.12 186 LEU A N 1
ATOM 1375 C CA . LEU A 1 186 ? 4.835 65.133 100.533 1.00 40.06 186 LEU A CA 1
ATOM 1376 C C . LEU A 1 186 ? 4.500 65.533 99.104 1.00 38.96 186 LEU A C 1
ATOM 1377 O O . LEU A 1 186 ? 3.336 65.798 98.781 1.00 40.78 186 LEU A O 1
ATOM 1382 N N . GLY A 1 187 ? 5.521 65.595 98.255 1.00 35.14 187 GLY A N 1
ATOM 1383 C CA . GLY A 1 187 ? 5.335 66.024 96.881 1.00 37.94 187 GLY A CA 1
ATOM 1384 C C . GLY A 1 187 ? 5.238 67.532 96.737 1.00 35.00 187 GLY A C 1
ATOM 1385 O O . GLY A 1 187 ? 4.800 68.043 95.704 1.00 38.42 187 GLY A O 1
ATOM 1386 N N . ILE A 1 188 ? 5.644 68.251 97.777 1.00 31.55 188 ILE A N 1
ATOM 1387 C CA . ILE A 1 188 ? 5.665 69.712 97.739 1.00 35.31 188 ILE A CA 1
ATOM 1388 C C . ILE A 1 188 ? 6.875 70.217 96.946 1.00 36.87 188 ILE A C 1
ATOM 1389 O O . ILE A 1 188 ? 8.012 70.096 97.392 1.00 36.97 188 ILE A O 1
ATOM 1394 N N . THR A 1 189 ? 6.616 70.778 95.768 1.00 37.78 189 THR A N 1
ATOM 1395 C CA . THR A 1 189 ? 7.680 71.251 94.881 1.00 37.47 189 THR A CA 1
ATOM 1396 C C . THR A 1 189 ? 7.608 72.759 94.650 1.00 38.03 189 THR A C 1
ATOM 1397 O O . THR A 1 189 ? 8.423 73.327 93.925 1.00 37.15 189 THR A O 1
ATOM 1401 N N . GLY A 1 190 ? 6.615 73.404 95.249 1.00 33.45 190 GLY A N 1
ATOM 1402 C CA . GLY A 1 190 ? 6.466 74.840 95.114 1.00 29.92 190 GLY A CA 1
ATOM 1403 C C . GLY A 1 190 ? 5.825 75.437 96.349 1.00 29.93 190 GLY A C 1
ATOM 1404 O O . GLY A 1 190 ? 4.983 74.793 96.980 1.00 29.02 190 GLY A O 1
ATOM 1405 N N . VAL A 1 191 ? 6.221 76.663 96.688 1.00 24.34 191 VAL A N 1
ATOM 1406 C CA . VAL A 1 191 ? 5.731 77.336 97.894 1.00 21.45 191 VAL A CA 1
ATOM 1407 C C . VAL A 1 191 ? 5.084 78.693 97.568 1.00 22.66 191 VAL A C 1
ATOM 1408 O O . VAL A 1 191 ? 5.400 79.311 96.559 1.00 22.80 191 VAL A O 1
ATOM 1412 N N . PRO A 1 192 ? 4.171 79.173 98.428 1.00 20.69 192 PRO A N 1
ATOM 1413 C CA . PRO A 1 192 ? 3.785 78.618 99.723 1.00 19.39 192 PRO A CA 1
ATOM 1414 C C . PRO A 1 192 ? 2.901 77.391 99.544 1.00 23.38 192 PRO A C 1
ATOM 1415 O O . PRO A 1 192 ? 2.212 77.269 98.527 1.00 23.91 192 PRO A O 1
ATOM 1419 N N . PHE A 1 193 ? 2.954 76.487 100.510 1.00 21.57 193 PHE A N 1
ATOM 1420 C CA . PHE A 1 193 ? 2.132 75.284 100.473 1.00 23.23 193 PHE A CA 1
ATOM 1421 C C . PHE A 1 193 ? 1.552 75.038 101.866 1.00 25.68 193 PHE A C 1
ATOM 1422 O O . PHE A 1 193 ? 2.288 75.017 102.859 1.00 23.20 193 PHE A O 1
ATOM 1430 N N . PHE A 1 194 ? 0.230 74.851 101.925 1.00 23.26 194 PHE A N 1
ATOM 1431 C CA . PHE A 1 194 ? -0.495 74.700 103.184 1.00 24.54 194 PHE A CA 1
ATOM 1432 C C . PHE A 1 194 ? -0.956 73.266 103.373 1.00 25.01 194 PHE A C 1
ATOM 1433 O O . PHE A 1 194 ? -1.514 72.667 102.456 1.00 27.77 194 PHE A O 1
ATOM 1441 N N . VAL A 1 195 ? -0.717 72.720 104.560 1.00 26.69 195 VAL A N 1
ATOM 1442 C CA . VAL A 1 195 ? -1.273 71.424 104.932 1.00 28.08 195 VAL A CA 1
ATOM 1443 C C . VAL A 1 195 ? -2.171 71.626 106.133 1.00 32.54 195 VAL A C 1
ATOM 1444 O O . VAL A 1 195 ? -1.767 72.234 107.128 1.00 29.51 195 VAL A O 1
ATOM 1448 N N . LEU A 1 196 ? -3.401 71.140 106.026 1.00 29.43 196 LEU A N 1
ATOM 1449 C CA . LEU A 1 196 ? -4.374 71.287 107.096 1.00 34.46 196 LEU A CA 1
ATOM 1450 C C . LEU A 1 196 ? -4.725 69.921 107.667 1.00 35.26 196 LEU A C 1
ATOM 1451 O O . LEU A 1 196 ? -5.048 68.980 106.927 1.00 34.36 196 LEU A O 1
ATOM 1456 N N . GLY A 1 197 ? -4.617 69.812 108.988 1.00 37.60 197 GLY A N 1
ATOM 1457 C CA . GLY A 1 197 ? -4.917 68.579 109.693 1.00 38.41 197 GLY A CA 1
ATOM 1458 C C . GLY A 1 197 ? -4.115 67.374 109.247 1.00 40.54 197 GLY A C 1
ATOM 1459 O O . GLY A 1 197 ? -4.544 66.236 109.420 1.00 45.43 197 GLY A O 1
ATOM 1460 N N . GLY A 1 198 ? -2.943 67.618 108.676 1.00 37.29 198 GLY A N 1
ATOM 1461 C CA . GLY A 1 198 ? -2.097 66.551 108.184 1.00 37.77 198 GLY A CA 1
ATOM 1462 C C . GLY A 1 198 ? -2.747 65.742 107.083 1.00 36.72 198 GLY A C 1
ATOM 1463 O O . GLY A 1 198 ? -2.319 64.630 106.790 1.00 43.82 198 GLY A O 1
ATOM 1464 N N . LYS A 1 199 ? -3.776 66.309 106.458 1.00 37.63 199 LYS A N 1
ATOM 1465 C CA . LYS A 1 199 ? -4.610 65.556 105.525 1.00 35.59 199 LYS A CA 1
ATOM 1466 C C . LYS A 1 199 ? -4.814 66.269 104.193 1.00 33.29 199 LYS A C 1
ATOM 1467 O O . LYS A 1 199 ? -4.754 65.643 103.132 1.00 38.91 199 LYS A O 1
ATOM 1473 N N . TYR A 1 200 ? -5.066 67.574 104.256 1.00 32.93 200 TYR A N 1
ATOM 1474 C CA . TYR A 1 200 ? -5.396 68.354 103.068 1.00 32.08 200 TYR A CA 1
ATOM 1475 C C . TYR A 1 200 ? -4.265 69.248 102.614 1.00 29.74 200 TYR A C 1
ATOM 1476 O O . TYR A 1 200 ? -3.684 69.970 103.414 1.00 33.52 200 TYR A O 1
ATOM 1485 N N . GLY A 1 201 ? -3.984 69.214 101.317 1.00 30.79 201 GLY A N 1
ATOM 1486 C CA . GLY A 1 201 ? -2.985 70.090 100.730 1.00 30.47 201 GLY A CA 1
ATOM 1487 C C . GLY A 1 201 ? -3.625 71.249 99.987 1.00 32.51 201 GLY A C 1
ATOM 1488 O O . GLY A 1 201 ? -4.666 71.093 99.337 1.00 30.39 201 GLY A O 1
ATOM 1489 N N . VAL A 1 202 ? -3.007 72.420 100.099 1.00 31.48 202 VAL A N 1
ATOM 1490 C CA . VAL A 1 202 ? -3.451 73.612 99.383 1.00 29.12 202 VAL A CA 1
ATOM 1491 C C . VAL A 1 202 ? -2.228 74.304 98.797 1.00 28.49 202 VAL A C 1
ATOM 1492 O O . VAL A 1 202 ? -1.375 74.768 99.543 1.00 28.17 202 VAL A O 1
ATOM 1496 N N . SER A 1 203 ? -2.143 74.377 97.469 1.00 29.88 203 SER A N 1
ATOM 1497 C CA . SER A 1 203 ? -0.905 74.818 96.818 1.00 26.87 203 SER A CA 1
ATOM 1498 C C . SER A 1 203 ? -0.939 76.262 96.330 1.00 27.19 203 SER A C 1
ATOM 1499 O O . SER A 1 203 ? -1.870 76.683 95.645 1.00 27.72 203 SER A O 1
ATOM 1502 N N . GLY A 1 204 ? 0.098 77.013 96.682 1.00 22.01 204 GLY A N 1
ATOM 1503 C CA . GLY A 1 204 ? 0.240 78.382 96.222 1.00 22.40 204 GLY A CA 1
ATOM 1504 C C . GLY A 1 204 ? -0.453 79.422 97.080 1.00 24.26 204 GLY A C 1
ATOM 1505 O O . GLY A 1 204 ? -1.110 79.094 98.069 1.00 22.71 204 GLY A O 1
ATOM 1506 N N . ALA A 1 205 ? -0.299 80.687 96.695 1.00 20.55 205 ALA A N 1
ATOM 1507 C CA . ALA A 1 205 ? -0.897 81.795 97.430 1.00 20.42 205 ALA A CA 1
ATOM 1508 C C . ALA A 1 205 ? -2.387 81.909 97.122 1.00 23.18 205 ALA A C 1
ATOM 1509 O O . ALA A 1 205 ? -2.822 82.810 96.394 1.00 24.13 205 ALA A O 1
ATOM 1511 N N . GLN A 1 206 ? -3.158 80.992 97.695 1.00 23.26 206 GLN A N 1
ATOM 1512 C CA . GLN A 1 206 ? -4.603 80.940 97.492 1.00 23.95 206 GLN A CA 1
ATOM 1513 C C . GLN A 1 206 ? -5.314 82.158 98.059 1.00 25.81 206 GLN A C 1
ATOM 1514 O O . GLN A 1 206 ? -4.837 82.790 99.005 1.00 23.35 206 GLN A O 1
ATOM 1520 N N . ALA A 1 207 ? -6.457 82.482 97.464 1.00 25.68 207 ALA A N 1
ATOM 1521 C CA . ALA A 1 207 ? -7.311 83.545 97.968 1.00 26.01 207 ALA A CA 1
ATOM 1522 C C . ALA A 1 207 ? -7.756 83.224 99.392 1.00 24.16 207 ALA A C 1
ATOM 1523 O O . ALA A 1 207 ? -7.881 82.052 99.753 1.00 25.32 207 ALA A O 1
ATOM 1525 N N . PRO A 1 208 ? -8.001 84.259 100.208 1.00 25.98 208 PRO A N 1
ATOM 1526 C CA . PRO A 1 208 ? -8.501 84.049 101.571 1.00 26.66 208 PRO A CA 1
ATOM 1527 C C . PRO A 1 208 ? -9.754 83.169 101.601 1.00 29.68 208 PRO A C 1
ATOM 1528 O O . PRO A 1 208 ? -9.879 82.332 102.493 1.00 31.22 208 PRO A O 1
ATOM 1532 N N . GLU A 1 209 ? -10.646 83.349 100.626 1.00 30.42 209 GLU A N 1
ATOM 1533 C CA . GLU A 1 209 ? -11.898 82.595 100.580 1.00 32.17 209 GLU A CA 1
ATOM 1534 C C . GLU A 1 209 ? -11.632 81.098 100.523 1.00 35.47 209 GLU A C 1
ATOM 1535 O O . GLU A 1 209 ? -12.324 80.313 101.170 1.00 34.47 209 GLU A O 1
ATOM 1541 N N . THR A 1 210 ? -10.629 80.714 99.742 1.00 32.06 210 THR A N 1
ATOM 1542 C CA . THR A 1 210 ? -10.275 79.309 99.577 1.00 30.67 210 THR A CA 1
ATOM 1543 C C . THR A 1 210 ? -9.724 78.730 100.880 1.00 27.37 210 THR A C 1
ATOM 1544 O O . THR A 1 210 ? -10.119 77.644 101.310 1.00 32.30 210 THR A O 1
ATOM 1548 N N . LEU A 1 211 ? -8.805 79.458 101.505 1.00 29.85 211 LEU A N 1
ATOM 1549 C CA . LEU A 1 211 ? -8.207 79.005 102.755 1.00 24.53 211 LEU A CA 1
ATOM 1550 C C . LEU A 1 211 ? -9.237 78.984 103.886 1.00 29.34 211 LEU A C 1
ATOM 1551 O O . LEU A 1 211 ? -9.234 78.075 104.708 1.00 31.08 211 LEU A O 1
ATOM 1556 N N . LEU A 1 212 ? -10.113 79.985 103.925 1.00 24.45 212 LEU A N 1
ATOM 1557 C CA . LEU A 1 212 ? -11.180 80.004 104.917 1.00 23.70 212 LEU A CA 1
ATOM 1558 C C . LEU A 1 212 ? -12.105 78.801 104.712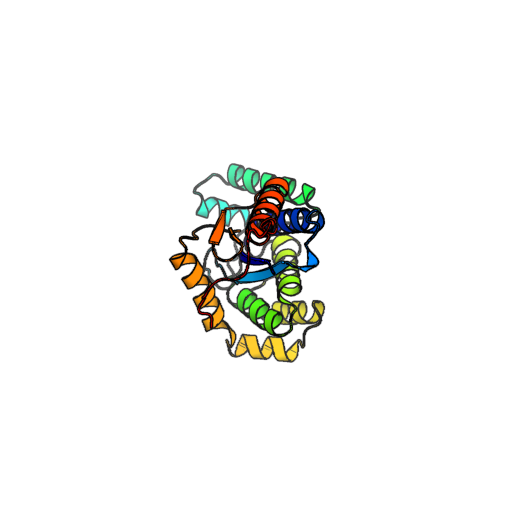 1.00 31.57 212 LEU A C 1
ATOM 1559 O O . LEU A 1 212 ? -12.558 78.174 105.677 1.00 31.75 212 LEU A O 1
ATOM 1564 N N . GLY A 1 213 ? -12.371 78.475 103.450 1.00 31.13 213 GLY A N 1
ATOM 1565 C CA . GLY A 1 213 ? -13.223 77.342 103.128 1.00 32.63 213 GLY A CA 1
ATOM 1566 C C . GLY A 1 213 ? -12.592 76.058 103.629 1.00 32.40 213 GLY A C 1
ATOM 1567 O O . GLY A 1 213 ? -13.265 75.212 104.212 1.00 37.31 213 GLY A O 1
ATOM 1568 N N . ALA A 1 214 ? -11.290 75.921 103.410 1.00 35.34 214 ALA A N 1
ATOM 1569 C CA . ALA A 1 214 ? -10.562 74.742 103.861 1.00 31.04 214 ALA A CA 1
ATOM 1570 C C . ALA A 1 214 ? -10.598 74.614 105.382 1.00 32.21 214 ALA A C 1
ATOM 1571 O O . ALA A 1 214 ? -10.847 73.532 105.909 1.00 32.65 214 ALA A O 1
ATOM 1573 N N . LEU A 1 215 ? -10.327 75.716 106.081 1.00 31.81 215 LEU A N 1
ATOM 1574 C CA . LEU A 1 215 ? -10.391 75.730 107.543 1.00 27.20 215 LEU A CA 1
ATOM 1575 C C . LEU A 1 215 ? -11.761 75.274 108.025 1.00 31.74 215 LEU A C 1
ATOM 1576 O O . LEU A 1 215 ? -11.870 74.421 108.909 1.00 32.57 215 LEU A O 1
ATOM 1581 N N . SER A 1 216 ? -12.805 75.841 107.428 1.00 34.44 216 SER A N 1
ATOM 1582 C CA . SER A 1 216 ? -14.176 75.504 107.789 1.00 34.68 216 SER A CA 1
ATOM 1583 C C . SER A 1 216 ? -14.493 74.042 107.506 1.00 35.41 216 SER A C 1
ATOM 1584 O O . SER A 1 216 ? -15.209 73.396 108.278 1.00 33.42 216 SER A O 1
ATOM 1587 N N . GLN A 1 217 ? -13.975 73.526 106.394 1.00 36.75 217 GLN A N 1
ATOM 1588 C CA . GLN A 1 217 ? -14.239 72.142 106.022 1.00 38.06 217 GLN A CA 1
ATOM 1589 C C . GLN A 1 217 ? -13.626 71.203 107.043 1.00 40.66 217 GLN A C 1
ATOM 1590 O O . GLN A 1 217 ? -14.265 70.246 107.478 1.00 41.15 217 GLN A O 1
ATOM 1596 N N . VAL A 1 218 ? -12.384 71.480 107.426 1.00 38.06 218 VAL A N 1
ATOM 1597 C CA . VAL A 1 218 ? -11.685 70.643 108.394 1.00 32.87 218 VAL A CA 1
ATOM 1598 C C . VAL A 1 218 ? -12.372 70.699 109.752 1.00 34.82 218 VAL A C 1
ATOM 1599 O O . VAL A 1 218 ? -12.612 69.661 110.366 1.00 40.23 218 VAL A O 1
ATOM 1603 N N . TRP A 1 219 ? -12.718 71.902 110.209 1.00 30.79 219 TRP A N 1
ATOM 1604 C CA . TRP A 1 219 ? -13.431 72.038 111.481 1.00 32.63 219 TRP A CA 1
ATOM 1605 C C . TRP A 1 219 ? -14.751 71.261 111.489 1.00 39.22 219 TRP A C 1
ATOM 1606 O O . TRP A 1 219 ? -15.077 70.568 112.458 1.00 38.87 219 TRP A O 1
ATOM 1617 N N . ALA A 1 220 ? -15.511 71.378 110.406 1.00 36.72 220 ALA A N 1
ATOM 1618 C CA . ALA A 1 220 ? -16.791 70.695 110.307 1.00 41.71 220 ALA A CA 1
ATOM 1619 C C . ALA A 1 220 ? -16.596 69.183 110.338 1.00 42.22 220 ALA A C 1
ATOM 1620 O O . ALA A 1 220 ? -17.377 68.463 110.966 1.00 43.27 220 ALA A O 1
ATOM 1622 N N . GLU A 1 221 ? -15.547 68.708 109.672 1.00 40.44 221 GLU A N 1
ATOM 1623 C CA . GLU A 1 221 ? -15.259 67.276 109.630 1.00 44.47 221 GLU A CA 1
ATOM 1624 C C . GLU A 1 221 ? -14.932 66.712 111.010 1.00 45.49 221 GLU A C 1
ATOM 1625 O O . GLU A 1 221 ? -15.219 65.547 111.305 1.00 42.89 221 GLU A O 1
ATOM 1631 N N . GLN A 1 222 ? -14.348 67.548 111.858 1.00 40.19 222 GLN A N 1
ATOM 1632 C CA . GLN A 1 222 ? -13.941 67.123 113.188 1.00 39.53 222 GLN A CA 1
ATOM 1633 C C . GLN A 1 222 ? -15.026 67.363 114.223 1.00 50.44 222 GLN A C 1
ATOM 1634 O O . GLN A 1 222 ? -14.848 67.047 115.401 1.00 50.29 222 GLN A O 1
ATOM 1640 N N . HIS A 1 223 ? -16.151 67.916 113.779 1.00 44.41 223 HIS A N 1
ATOM 1641 C CA . HIS A 1 223 ? -17.278 68.176 114.668 1.00 37.46 223 HIS A CA 1
ATOM 1642 C C . HIS A 1 223 ? -18.603 67.729 114.066 1.00 39.17 223 HIS A C 1
ATOM 1643 O O . HIS A 1 223 ? -19.456 68.558 113.755 1.00 44.07 223 HIS A O 1
ATOM 1650 N N . PRO A 1 224 ? -18.780 66.411 113.906 1.00 38.99 224 PRO A N 1
ATOM 1651 C CA . PRO A 1 224 ? -20.056 65.893 113.406 1.00 42.65 224 PRO A CA 1
ATOM 1652 C C . PRO A 1 224 ? -21.200 66.236 114.349 1.00 43.86 224 PRO A C 1
ATOM 1653 O O . PRO A 1 224 ? -20.968 66.422 115.545 1.00 41.96 224 PRO A O 1
ATOM 1657 N N . ALA A 1 225 ? -22.411 66.345 113.817 1.00 43.67 225 ALA A N 1
ATOM 1658 C CA . ALA A 1 225 ? -23.566 66.568 114.666 1.00 40.83 225 ALA A CA 1
ATOM 1659 C C . ALA A 1 225 ? -23.672 65.404 115.637 1.00 34.46 225 ALA A C 1
ATOM 1660 O O . ALA A 1 225 ? -23.462 64.249 115.251 1.00 36.21 225 ALA A O 1
ATOM 1662 N N . PRO A 1 226 ? -23.957 65.704 116.911 1.00 33.78 226 PRO A N 1
ATOM 1663 C CA . PRO A 1 226 ? -24.177 64.643 117.895 1.00 34.62 226 PRO A CA 1
ATOM 1664 C C . PRO A 1 226 ? -25.316 63.718 117.476 1.00 34.15 226 PRO A C 1
ATOM 1665 O O . PRO A 1 226 ? -26.288 64.162 116.859 1.00 35.98 226 PRO A O 1
ATOM 1669 N N . LEU A 1 227 ? -25.177 62.439 117.799 1.00 30.92 227 LEU A N 1
ATOM 1670 C CA . LEU A 1 227 ? -26.177 61.443 117.438 1.00 32.68 227 LEU A CA 1
ATOM 1671 C C . LEU A 1 227 ? -27.370 61.459 118.383 1.00 33.97 227 LEU A C 1
ATOM 1672 O O . LEU A 1 227 ? -27.245 61.839 119.543 1.00 38.57 227 LEU A O 1
ATOM 1677 N N . THR A 1 228 ? -28.530 61.051 117.878 1.00 34.95 228 THR A N 1
ATOM 1678 C CA . THR A 1 228 ? -29.686 60.794 118.731 1.00 35.38 228 THR A CA 1
ATOM 1679 C C . THR A 1 228 ? -29.666 59.318 119.107 1.00 36.55 228 THR A C 1
ATOM 1680 O O . THR A 1 228 ? -29.799 58.462 118.238 1.00 33.07 228 THR A O 1
ATOM 1684 N N . MET A 1 229 ? -29.488 59.017 120.390 1.00 35.32 229 MET A N 1
ATOM 1685 C CA . MET A 1 229 ? -29.368 57.628 120.819 1.00 37.51 229 MET A CA 1
ATOM 1686 C C . MET A 1 229 ? -30.718 56.933 120.869 1.00 41.38 229 MET A C 1
ATOM 1687 O O . MET A 1 229 ? -31.707 57.496 121.347 1.00 42.27 229 MET A O 1
ATOM 1692 N N . LEU A 1 230 ? -30.751 55.703 120.367 1.00 36.57 230 LEU A N 1
ATOM 1693 C CA . LEU A 1 230 ? -31.951 54.882 120.428 1.00 39.30 230 LEU A CA 1
ATOM 1694 C C . LEU A 1 230 ? -31.740 53.694 121.360 1.00 42.07 230 LEU A C 1
ATOM 1695 O O . LEU A 1 230 ? -30.624 53.187 121.492 1.00 42.39 230 LEU A O 1
ATOM 1700 N N . GLY A 1 231 ? -32.814 53.261 122.008 1.00 50.73 231 GLY A N 1
ATOM 1701 C CA . GLY A 1 231 ? -32.772 52.090 122.863 1.00 50.55 231 GLY A CA 1
ATOM 1702 C C . GLY A 1 231 ? -31.929 52.248 124.114 1.00 51.40 231 GLY A C 1
ATOM 1703 O O . GLY A 1 231 ? -31.498 53.347 124.461 1.00 53.32 231 GLY A O 1
ATOM 1704 N N . GLN A 1 232 ? -31.706 51.129 124.795 1.00 49.42 232 GLN A N 1
ATOM 1705 C CA . GLN A 1 232 ? -30.901 51.078 126.009 1.00 53.49 232 GLN A CA 1
ATOM 1706 C C . GLN A 1 232 ? -29.504 50.560 125.665 1.00 54.26 232 GLN A C 1
ATOM 1707 O O . GLN A 1 232 ? -29.331 49.884 124.653 1.00 60.81 232 GLN A O 1
ATOM 1713 N N . ASP A 1 233 ? -28.512 50.897 126.485 1.00 50.15 233 ASP A N 1
ATOM 1714 C CA . ASP A 1 233 ? -27.163 50.360 126.317 1.00 51.62 233 ASP A CA 1
ATOM 1715 C C . ASP A 1 233 ? -27.146 48.832 126.389 1.00 48.49 233 ASP A C 1
ATOM 1716 O O . ASP A 1 233 ? -27.608 48.231 127.360 1.00 50.92 233 ASP A O 1
ATOM 1721 N N . ALA A 1 234 ? -26.608 48.219 125.340 1.00 41.91 234 ALA A N 1
ATOM 1722 C CA . ALA A 1 234 ? -26.474 46.772 125.247 1.00 31.77 234 ALA A CA 1
ATOM 1723 C C . ALA A 1 234 ? -24.991 46.423 125.445 1.00 27.15 234 ALA A C 1
ATOM 1724 O O . ALA A 1 234 ? -24.160 47.332 125.496 1.00 29.69 234 ALA A O 1
ATOM 1726 N N . PRO A 1 235 ? -24.659 45.124 125.594 1.00 29.10 235 PRO A N 1
ATOM 1727 C CA . PRO A 1 235 ? -23.252 44.766 125.835 1.00 29.41 235 PRO A CA 1
ATOM 1728 C C . PRO A 1 235 ? -22.262 45.347 124.829 1.00 30.24 235 PRO A C 1
ATOM 1729 O O . PRO A 1 235 ? -22.440 45.218 123.617 1.00 28.48 235 PRO A O 1
ATOM 1733 N N . ALA A 1 236 ? -21.217 45.983 125.354 1.00 29.19 236 ALA A N 1
ATOM 1734 C CA . ALA A 1 236 ? -20.204 46.617 124.526 1.00 26.31 236 ALA A CA 1
ATOM 1735 C C . ALA A 1 236 ? -18.839 46.534 125.189 1.00 34.14 236 ALA A C 1
ATOM 1736 O O . ALA A 1 236 ? -18.727 46.365 126.403 1.00 36.04 236 ALA A O 1
ATOM 1738 N N . GLU A 1 237 ? -17.801 46.653 124.376 1.00 29.23 237 GLU A N 1
ATOM 1739 C CA . GLU A 1 237 ? -16.438 46.649 124.877 1.00 30.19 237 GLU A CA 1
ATOM 1740 C C . GLU A 1 237 ? -15.754 47.958 124.543 1.00 30.95 237 GLU A C 1
ATOM 1741 O O . GLU A 1 237 ? -15.958 48.506 123.463 1.00 30.33 237 GLU A O 1
ATOM 1747 N N . GLY A 1 238 ? -14.944 48.458 125.471 1.00 35.53 238 GLY A N 1
ATOM 1748 C CA . GLY A 1 238 ? -14.250 49.716 125.261 1.00 37.58 238 GLY A CA 1
ATOM 1749 C C . GLY A 1 238 ? -12.790 49.635 125.652 1.00 41.44 238 GLY A C 1
ATOM 1750 O O . GLY A 1 238 ? -12.316 48.583 126.083 1.00 41.81 238 GLY A O 1
ATOM 1751 N N . CYS A 1 239 ? -12.077 50.747 125.486 1.00 46.43 239 CYS A N 1
ATOM 1752 C CA . CYS A 1 239 ? -10.684 50.844 125.908 1.00 50.58 239 CYS A CA 1
ATOM 1753 C C . CYS A 1 239 ? -10.611 51.231 127.380 1.00 55.29 239 CYS A C 1
ATOM 1754 O O . CYS A 1 239 ? -10.529 50.373 128.254 1.00 56.80 239 CYS A O 1
#

Organism: Deinococcus radiodurans (strain ATCC 13939 / DSM 20539 / JCM 16871 / CCUG 27074 / LMG 4051 / NBRC 15346 / NCIMB 9279 / VKM B-1422 / R1) (NCBI:txid243230)

InterPro domains:
  IPR001853 DSBA-like thioredoxin domain [PF01323] (13-215)
  IPR036249 Thioredoxin-like superfamily [SSF52833] (11-223)

CATH classification: 3.40.30.10

Sequence (229 aa):
KIRVDIWSDIACPWCYIGKRRFESALGQFPQRDQVEVVWHSFELDPSARPLNPIAMRDGLAMKYSISPAQAQGSLDHMTQTAAQEGLEYHFDRVKLANTFLAHQLIHYAAEQGQGDAMKERLLRAYMSEGQNVNDLDTLQKLAAEVGLDAGAARAALEAGTYAQAVRYDEAQAQQLGITGVPFFVLGGKYGVSGAQAPETLLGALSQVWAEQHPAPLTMLGQDAPAEGC

Secondary structure (DSSP, 8-state):
-EEEEEEE-TT-HHHHHHHHHHHHHHHH-TTGGGEEEEEEE--S-TT--SEE-S-HHHHHHHHHT--HHHHHHHHHHHHHHHHTTT----GGG--EE--HHHHHHHHHHHHTT-HHHHHHHHHHHHHTS---TT-HHHHHHHHHHHTS-HHHHHHHHHHTTTHHHHHHHHHHHHHTT--SSSEEEETTTEEEESS--HHHHHHHHHHHHHHTSPPPP---S---S----

B-factor: mean 30.88, std 11.32, range [13.55, 91.17]